Protein AF-A0A7C9U1B9-F1 (afdb_monomer_lite)

Foldseek 3Di:
DAEEEEDCELQFCLQWPVVVLLVCQLSYEYEHADLDDPDPLSVLSVVLRVVVCVVSNYHYDYNPFDPQQPVPALVVLVVSLCVLLVVVLVCCVVSVGLEYEAAPCQVVDSSSLSRNLSLLSNQVVCDPSHHFYKHWYGPPRCQLLVQLPQFLVNPDLVVFKDKDKDKDFQVVSLVSSQSPCVVCVQQHGPVVSLVPTDPVSCVRAHDDDDDTIGMIMMIGTDPPCSVVSNVSSSLSSNLPLPVVLVVLCPVLQPDDDPPDRRDDVSNSVSSVVSSVSSSVSCCVRVPD

Structure (mmCIF, N/CA/C/O backbone):
data_AF-A0A7C9U1B9-F1
#
_entry.id   AF-A0A7C9U1B9-F1
#
loop_
_atom_site.group_PDB
_atom_site.id
_atom_site.type_symbol
_atom_site.label_atom_id
_atom_site.label_alt_id
_atom_site.label_comp_id
_atom_site.label_asym_id
_atom_site.label_entity_id
_atom_site.label_seq_id
_atom_site.pdbx_PDB_ins_code
_atom_site.Cartn_x
_atom_site.Cartn_y
_atom_site.Cartn_z
_atom_site.occupancy
_atom_site.B_iso_or_equiv
_atom_site.auth_seq_id
_atom_site.auth_comp_id
_atom_site.auth_asym_id
_atom_site.auth_atom_id
_atom_site.pdbx_PDB_model_num
ATOM 1 N N . MET A 1 1 ? -9.150 13.947 11.255 1.00 89.81 1 MET A N 1
ATOM 2 C CA . MET A 1 1 ? -9.249 12.520 10.934 1.00 89.81 1 MET A CA 1
ATOM 3 C C . MET A 1 1 ? -7.837 11.990 10.975 1.00 89.81 1 MET A C 1
ATOM 5 O O . MET A 1 1 ? -6.996 12.592 10.325 1.00 89.81 1 MET A O 1
ATOM 9 N N . LYS A 1 2 ? -7.546 11.011 11.826 1.00 97.00 2 LYS A N 1
ATOM 10 C CA . LYS A 1 2 ? -6.233 10.367 11.879 1.00 97.00 2 LYS A CA 1
ATOM 11 C C . LYS A 1 2 ? -6.208 9.203 10.899 1.00 97.00 2 LYS A C 1
ATOM 13 O O . LYS A 1 2 ? -7.159 8.426 10.875 1.00 97.00 2 LYS A O 1
ATOM 18 N N . THR A 1 3 ? -5.112 9.047 10.172 1.00 98.06 3 THR A N 1
ATOM 19 C CA . THR A 1 3 ? -5.003 8.013 9.137 1.00 98.06 3 THR A CA 1
ATOM 20 C C . THR A 1 3 ? -3.748 7.185 9.360 1.00 98.06 3 THR A C 1
ATOM 22 O O . THR A 1 3 ? -2.659 7.737 9.527 1.00 98.06 3 THR A O 1
ATOM 25 N N . LEU A 1 4 ? -3.903 5.864 9.374 1.00 98.44 4 LEU A N 1
ATOM 26 C CA . LEU A 1 4 ? -2.797 4.913 9.329 1.00 98.44 4 LEU A CA 1
ATOM 27 C C . LEU A 1 4 ? -2.563 4.520 7.871 1.00 98.44 4 LEU A C 1
ATOM 29 O O . LEU A 1 4 ? -3.469 4.003 7.227 1.00 98.44 4 LEU A O 1
ATOM 33 N N . PHE A 1 5 ? -1.359 4.734 7.362 1.00 98.44 5 PHE A N 1
ATOM 34 C CA . PHE A 1 5 ? -0.954 4.306 6.029 1.00 98.44 5 PHE A CA 1
ATOM 35 C C . PHE A 1 5 ? -0.052 3.083 6.132 1.00 98.44 5 PHE A C 1
ATOM 37 O O . PHE A 1 5 ? 0.902 3.093 6.906 1.00 98.44 5 PHE A O 1
ATOM 44 N N . ILE A 1 6 ? -0.329 2.053 5.341 1.00 98.19 6 ILE A N 1
ATOM 45 C CA . ILE A 1 6 ? 0.502 0.857 5.213 1.00 98.19 6 ILE A CA 1
ATOM 46 C C . ILE A 1 6 ? 1.159 0.910 3.837 1.00 98.19 6 ILE A C 1
ATOM 48 O O . ILE A 1 6 ? 0.463 0.829 2.829 1.00 98.19 6 ILE A O 1
ATOM 52 N N . SER A 1 7 ? 2.482 1.053 3.811 1.00 97.44 7 SER A N 1
ATOM 53 C CA . SER A 1 7 ? 3.294 1.080 2.592 1.00 97.44 7 SER A CA 1
ATOM 54 C C . SER A 1 7 ? 4.182 -0.159 2.572 1.00 97.44 7 SER A C 1
ATOM 56 O O . SER A 1 7 ? 5.009 -0.280 3.475 1.00 97.44 7 SER A O 1
ATOM 58 N N . PRO A 1 8 ? 4.034 -1.097 1.621 1.00 94.88 8 PRO A N 1
ATOM 59 C CA . PRO A 1 8 ? 4.949 -2.235 1.506 1.00 94.88 8 PRO A CA 1
ATOM 60 C C . PRO A 1 8 ? 6.410 -1.772 1.435 1.00 94.88 8 PRO A C 1
ATOM 62 O O . PRO A 1 8 ? 7.218 -2.165 2.282 1.00 94.88 8 PRO A O 1
ATOM 65 N N . HIS A 1 9 ? 6.687 -0.840 0.519 1.00 93.12 9 HIS A N 1
ATOM 66 C CA . HIS A 1 9 ? 7.991 -0.225 0.284 1.00 93.12 9 HIS A CA 1
ATOM 67 C C . HIS A 1 9 ? 7.930 1.301 0.455 1.00 93.12 9 HIS A C 1
ATOM 69 O O . HIS A 1 9 ? 6.892 1.863 0.808 1.00 93.12 9 HIS A O 1
ATOM 75 N N . PHE A 1 10 ? 9.054 1.992 0.266 1.00 90.75 10 PHE A N 1
ATOM 76 C CA . PHE A 1 10 ? 9.162 3.434 0.523 1.00 90.75 10 PHE A CA 1
ATOM 77 C C . PHE A 1 10 ? 8.357 4.305 -0.452 1.00 90.75 10 PHE A C 1
ATOM 79 O O . PHE A 1 10 ? 7.726 5.279 -0.058 1.00 90.75 10 PHE A O 1
ATOM 86 N N . ASP A 1 11 ? 8.343 3.940 -1.722 1.00 89.38 11 ASP A N 1
ATOM 87 C CA . ASP A 1 11 ? 7.791 4.718 -2.826 1.00 89.38 11 ASP A CA 1
ATOM 88 C C . ASP A 1 11 ? 6.275 4.547 -3.013 1.00 89.38 11 ASP A C 1
ATOM 90 O O . ASP A 1 11 ? 5.593 5.488 -3.436 1.00 89.38 11 ASP A O 1
ATOM 94 N N . ASP A 1 12 ? 5.731 3.383 -2.649 1.00 93.75 12 ASP A N 1
ATOM 95 C CA . ASP A 1 12 ? 4.358 2.969 -2.961 1.00 93.75 12 ASP A CA 1
ATOM 96 C C . ASP A 1 12 ? 3.288 4.019 -2.635 1.00 93.75 12 ASP A C 1
ATOM 98 O O . ASP A 1 12 ? 2.418 4.301 -3.466 1.00 93.75 12 ASP A O 1
ATOM 102 N N . LEU A 1 13 ? 3.329 4.633 -1.447 1.00 94.69 13 LEU A N 1
ATOM 103 C CA . LEU A 1 13 ? 2.328 5.628 -1.051 1.00 94.69 13 LEU A CA 1
ATOM 104 C C . LEU A 1 13 ? 2.448 6.941 -1.824 1.00 94.69 13 LEU A C 1
ATOM 106 O O . LEU A 1 13 ? 1.431 7.566 -2.125 1.00 94.69 13 LEU A O 1
ATOM 110 N N . PHE A 1 14 ? 3.656 7.382 -2.161 1.00 91.44 14 PHE A N 1
ATOM 111 C CA . PHE A 1 14 ? 3.851 8.616 -2.927 1.00 91.44 14 PHE A CA 1
ATOM 112 C C . PHE A 1 14 ? 3.511 8.413 -4.406 1.00 91.44 14 PHE A C 1
ATOM 114 O O . PHE A 1 14 ? 3.024 9.337 -5.067 1.00 91.44 14 PHE A O 1
ATOM 121 N N . LEU A 1 15 ? 3.678 7.185 -4.898 1.00 88.25 15 LEU A N 1
ATOM 122 C CA . LEU A 1 15 ? 3.210 6.759 -6.210 1.00 88.25 15 LEU A CA 1
ATOM 123 C C . LEU A 1 15 ? 1.686 6.617 -6.266 1.00 88.25 15 LEU A C 1
ATOM 125 O O . LEU A 1 15 ? 1.067 7.052 -7.239 1.00 88.25 15 LEU A O 1
ATOM 129 N N . SER A 1 16 ? 1.066 6.056 -5.230 1.00 90.69 16 SER A N 1
ATOM 130 C CA . SER A 1 16 ? -0.309 5.539 -5.308 1.00 90.69 16 SER A CA 1
ATOM 131 C C . SER A 1 16 ? -1.345 6.334 -4.512 1.00 90.69 16 SER A C 1
ATOM 133 O O . SER A 1 16 ? -2.529 6.295 -4.841 1.00 90.69 16 SER A O 1
ATOM 135 N N . SER A 1 17 ? -0.919 7.059 -3.477 1.00 93.75 17 SER A N 1
ATOM 136 C CA . SER A 1 17 ? -1.795 7.626 -2.446 1.00 93.75 17 SER A CA 1
ATOM 137 C C . SER A 1 17 ? -1.384 9.040 -1.981 1.00 93.75 17 SER A C 1
ATOM 139 O O . SER A 1 17 ? -1.595 9.425 -0.822 1.00 93.75 17 SER A O 1
ATOM 141 N N . PHE A 1 18 ? -0.803 9.848 -2.872 1.00 93.06 18 PHE A N 1
ATOM 142 C CA . PHE A 1 18 ? -0.274 11.177 -2.560 1.00 93.06 18 PHE A CA 1
ATOM 143 C C . PHE A 1 18 ? -1.354 12.157 -2.076 1.00 93.06 18 PHE A C 1
ATOM 145 O O . PHE A 1 18 ? -1.097 12.980 -1.190 1.00 93.06 18 PHE A O 1
ATOM 152 N N . ALA A 1 19 ? -2.575 12.087 -2.616 1.00 91.44 19 ALA A N 1
ATOM 153 C CA . ALA A 1 19 ? -3.658 12.967 -2.179 1.00 91.44 19 ALA A CA 1
ATOM 154 C C . ALA A 1 19 ? -4.025 12.733 -0.712 1.00 91.44 19 ALA A C 1
ATOM 156 O O . ALA A 1 19 ? -4.137 13.692 0.049 1.00 91.44 19 ALA A O 1
ATOM 157 N N . GLN A 1 20 ? -4.152 11.471 -0.299 1.00 94.44 20 GLN A N 1
ATOM 158 C CA . GLN A 1 20 ? -4.490 11.147 1.087 1.00 94.44 20 GLN A CA 1
ATOM 159 C C . GLN A 1 20 ? -3.337 11.465 2.039 1.00 94.44 20 GLN A C 1
ATOM 161 O O . GLN A 1 20 ? -3.574 12.024 3.107 1.00 94.44 20 GLN A O 1
ATOM 166 N N . LEU A 1 21 ? -2.087 11.209 1.635 1.00 94.00 21 LEU A N 1
ATOM 167 C CA . LEU A 1 21 ? -0.905 11.592 2.416 1.00 94.00 21 LEU A CA 1
ATOM 168 C C . LEU A 1 21 ? -0.861 13.100 2.693 1.00 94.00 21 LEU A C 1
ATOM 170 O O . LEU A 1 21 ? -0.735 13.535 3.839 1.00 94.00 21 LEU A O 1
ATOM 174 N N . THR A 1 22 ? -1.001 13.911 1.642 1.00 92.88 22 THR A N 1
ATOM 175 C CA . THR A 1 22 ? -0.968 15.375 1.770 1.00 92.88 22 THR A CA 1
ATOM 176 C C . THR A 1 22 ? -2.163 15.924 2.546 1.00 92.88 22 THR A C 1
ATOM 178 O O . THR A 1 22 ? -2.012 16.899 3.282 1.00 92.88 22 THR A O 1
ATOM 181 N N . GLN A 1 23 ? -3.337 15.296 2.426 1.00 93.06 23 GLN A N 1
ATOM 182 C CA . GLN A 1 23 ? -4.522 15.658 3.200 1.00 93.06 23 GLN A CA 1
ATOM 183 C C . GLN A 1 23 ? -4.376 15.309 4.689 1.00 93.06 23 GLN A C 1
ATOM 185 O O . GLN A 1 23 ? -4.791 16.099 5.540 1.00 93.06 23 GLN A O 1
ATOM 190 N N . ALA A 1 24 ? -3.800 14.149 5.014 1.00 91.69 24 ALA A N 1
ATOM 191 C CA . ALA A 1 24 ? -3.611 13.709 6.392 1.00 91.69 24 ALA A CA 1
ATOM 192 C C . ALA A 1 24 ? -2.603 14.591 7.140 1.00 91.69 24 ALA A C 1
ATOM 194 O O . ALA A 1 24 ? -2.797 14.902 8.321 1.00 91.69 24 ALA A O 1
ATOM 195 N N . GLY A 1 25 ? -1.539 15.038 6.473 1.00 90.81 25 GLY A N 1
ATOM 196 C CA . GLY A 1 25 ? -0.574 15.944 7.081 1.00 90.81 25 GLY A CA 1
ATOM 197 C C . GLY A 1 25 ? 0.060 15.350 8.351 1.00 90.81 25 GLY A C 1
ATOM 198 O O . GLY A 1 25 ? 0.389 14.167 8.425 1.00 90.81 25 GLY A O 1
ATOM 199 N N . SER A 1 26 ? 0.107 16.143 9.425 1.00 87.00 26 SER A N 1
ATOM 200 C CA . SER A 1 26 ? 0.577 15.707 10.753 1.00 87.00 26 SER A CA 1
ATOM 201 C C . SER A 1 26 ? -0.351 14.750 11.507 1.00 87.00 26 SER A C 1
ATOM 203 O O . SER A 1 26 ? -0.001 14.279 12.593 1.00 87.00 26 SER A O 1
ATOM 205 N N . SER A 1 27 ? -1.530 14.453 10.956 1.00 93.56 27 SER A N 1
ATOM 206 C CA . SER A 1 27 ? -2.441 13.435 11.489 1.00 93.56 27 SER A CA 1
ATOM 207 C C . SER A 1 27 ? -2.278 12.061 10.832 1.00 93.56 27 SER A C 1
ATOM 209 O O . SER A 1 27 ? -2.962 11.118 11.231 1.00 93.56 27 SER A O 1
ATOM 211 N N . GLY A 1 28 ? -1.354 11.939 9.872 1.00 95.75 28 GLY A N 1
ATOM 212 C CA . GLY A 1 28 ? -0.968 10.674 9.260 1.00 95.75 28 GLY A CA 1
ATOM 213 C C . GLY A 1 28 ? 0.128 9.937 10.033 1.00 95.75 28 GLY A C 1
ATOM 214 O O . GLY A 1 28 ? 1.042 10.547 10.602 1.00 95.75 28 GLY A O 1
ATOM 215 N N . PHE A 1 29 ? 0.039 8.611 10.030 1.00 97.88 29 PHE A N 1
ATOM 216 C CA . PHE A 1 29 ? 1.048 7.704 10.563 1.00 97.88 29 PHE A CA 1
ATOM 217 C C . PHE A 1 29 ? 1.348 6.621 9.526 1.00 97.88 29 PHE A C 1
ATOM 219 O O . PHE A 1 29 ? 0.455 5.856 9.180 1.00 97.88 29 PHE A O 1
ATOM 226 N N . ILE A 1 30 ? 2.574 6.566 9.015 1.00 97.88 30 ILE A N 1
ATOM 227 C CA . ILE A 1 30 ? 2.990 5.616 7.980 1.00 97.88 30 ILE A CA 1
ATOM 228 C C . ILE A 1 30 ? 3.706 4.429 8.622 1.00 97.88 30 ILE A C 1
ATOM 230 O O . ILE A 1 30 ? 4.545 4.593 9.509 1.00 97.88 30 ILE A O 1
ATOM 234 N N . VAL A 1 31 ? 3.402 3.222 8.169 1.00 97.62 31 VAL A N 1
ATOM 235 C CA . VAL A 1 31 ? 4.147 2.023 8.539 1.00 97.62 31 VAL A CA 1
ATOM 236 C C . VAL A 1 31 ? 4.733 1.384 7.300 1.00 97.62 31 VAL A C 1
ATOM 238 O O . VAL A 1 31 ? 4.036 1.237 6.298 1.00 97.62 31 VAL A O 1
ATOM 241 N N . TYR A 1 32 ? 5.996 0.981 7.408 1.00 96.62 32 TYR A N 1
ATOM 242 C CA . TYR A 1 32 ? 6.687 0.213 6.381 1.00 96.62 32 TYR A CA 1
ATOM 243 C C . TYR A 1 32 ? 6.966 -1.193 6.916 1.00 96.62 32 TYR A C 1
ATOM 245 O O . TYR A 1 32 ? 7.882 -1.362 7.735 1.00 96.62 32 TYR A O 1
ATOM 253 N N . PRO A 1 33 ? 6.167 -2.206 6.532 1.00 95.44 33 PRO A N 1
ATOM 254 C CA . PRO A 1 33 ? 6.354 -3.560 7.030 1.00 95.44 33 PRO A CA 1
ATOM 255 C C . PRO A 1 33 ? 7.666 -4.189 6.565 1.00 95.44 33 PRO A C 1
ATOM 257 O O . PRO A 1 33 ? 8.355 -4.794 7.384 1.00 95.44 33 PRO A O 1
ATOM 260 N N . PHE A 1 34 ? 8.044 -3.977 5.300 1.00 92.19 34 PHE A N 1
ATOM 261 C CA . PHE A 1 34 ? 9.161 -4.682 4.659 1.00 92.19 34 PHE A CA 1
ATOM 262 C C . PHE A 1 34 ? 10.358 -3.781 4.321 1.00 92.19 34 PHE A C 1
ATOM 264 O O . PHE A 1 34 ? 11.454 -4.269 4.065 1.00 92.19 34 PHE A O 1
ATOM 271 N N . ALA A 1 35 ? 10.214 -2.458 4.431 1.00 85.25 35 ALA A N 1
ATOM 272 C CA . ALA A 1 35 ? 11.255 -1.496 4.053 1.00 85.25 35 ALA A CA 1
ATOM 273 C C . ALA A 1 35 ? 12.323 -1.253 5.146 1.00 85.25 35 ALA A C 1
ATOM 275 O O . ALA A 1 35 ? 12.747 -0.125 5.386 1.00 85.25 35 ALA A O 1
ATOM 276 N N . THR A 1 36 ? 12.751 -2.287 5.871 1.00 82.38 36 THR A N 1
ATOM 277 C CA . THR A 1 36 ? 13.741 -2.096 6.948 1.00 82.38 36 THR A CA 1
ATOM 278 C C . THR A 1 36 ? 15.136 -1.893 6.367 1.00 82.38 36 THR A C 1
ATOM 280 O O . THR A 1 36 ? 15.583 -2.753 5.610 1.00 82.38 36 THR A O 1
ATOM 283 N N . PRO A 1 37 ? 15.875 -0.836 6.748 1.00 82.44 37 PRO A N 1
ATOM 284 C CA . PRO A 1 37 ? 17.256 -0.686 6.318 1.00 82.44 37 PRO A CA 1
ATOM 285 C C . PRO A 1 37 ? 18.144 -1.784 6.919 1.00 82.44 37 PRO A C 1
ATOM 287 O O . PRO A 1 37 ? 18.342 -1.844 8.134 1.00 82.44 37 PRO A O 1
ATOM 290 N N . GLN A 1 38 ? 18.670 -2.654 6.058 1.00 82.69 38 GLN A N 1
ATOM 291 C CA . GLN A 1 38 ? 19.560 -3.770 6.405 1.00 82.69 38 GLN A CA 1
ATOM 292 C C . GLN A 1 38 ? 20.964 -3.616 5.798 1.00 82.69 38 GLN A C 1
ATOM 294 O O . GLN A 1 38 ? 21.907 -4.260 6.258 1.00 82.69 38 GLN A O 1
ATOM 299 N N . ASP A 1 39 ? 21.117 -2.748 4.798 1.00 81.38 39 ASP A N 1
ATOM 300 C CA . ASP A 1 39 ? 22.337 -2.544 4.017 1.00 81.38 39 ASP A CA 1
ATOM 301 C C . ASP A 1 39 ? 22.449 -1.101 3.477 1.00 81.38 39 ASP A C 1
ATOM 303 O O . ASP A 1 39 ? 21.615 -0.236 3.754 1.00 81.38 39 ASP A O 1
ATOM 307 N N . GLU A 1 40 ? 23.516 -0.810 2.725 1.00 81.88 40 GLU A N 1
ATOM 308 C CA . GLU A 1 40 ? 23.761 0.527 2.164 1.00 81.88 40 GLU A CA 1
ATOM 309 C C . GLU A 1 40 ? 22.677 0.967 1.164 1.00 81.88 40 GLU A C 1
ATOM 311 O O . GLU A 1 40 ? 22.322 2.147 1.130 1.00 81.88 40 GLU A O 1
ATOM 316 N N . ASN A 1 41 ? 22.109 0.032 0.398 1.00 78.50 41 ASN A N 1
ATOM 317 C CA . ASN A 1 41 ? 21.065 0.325 -0.588 1.00 78.50 41 ASN A CA 1
ATOM 318 C C . ASN A 1 41 ? 19.756 0.722 0.097 1.00 78.50 41 ASN A C 1
ATOM 320 O O . ASN A 1 41 ? 19.156 1.745 -0.219 1.00 78.50 41 ASN A O 1
ATOM 324 N N . SER A 1 42 ? 19.350 -0.030 1.109 1.00 81.00 42 SER A N 1
ATOM 325 C CA . SER A 1 42 ? 18.149 0.267 1.882 1.00 81.00 42 SER A CA 1
ATOM 326 C C . SER A 1 42 ? 18.294 1.528 2.745 1.00 81.00 42 SER A C 1
ATOM 328 O O . SER A 1 42 ? 17.323 2.264 2.926 1.00 81.00 42 SER A O 1
ATOM 330 N N . LEU A 1 43 ? 19.507 1.877 3.194 1.00 84.88 43 LEU A N 1
ATOM 331 C CA . LEU A 1 43 ? 19.787 3.194 3.786 1.00 84.88 43 LEU A CA 1
ATOM 332 C C . LEU A 1 43 ? 19.631 4.340 2.781 1.00 84.88 43 LEU A C 1
ATOM 334 O O . LEU A 1 43 ? 19.118 5.401 3.147 1.00 84.88 43 LEU A O 1
ATOM 338 N N . ARG A 1 44 ? 20.056 4.143 1.529 1.00 86.44 44 ARG A N 1
ATOM 339 C CA . ARG A 1 44 ? 19.832 5.113 0.451 1.00 86.44 44 ARG A CA 1
ATOM 340 C C . ARG A 1 44 ? 18.334 5.337 0.231 1.00 86.44 44 ARG A C 1
ATOM 342 O O . ARG A 1 44 ? 17.914 6.486 0.145 1.00 86.44 44 ARG A O 1
ATOM 349 N N . TRP A 1 45 ? 17.520 4.284 0.244 1.00 86.69 45 TRP A N 1
ATOM 350 C CA . TRP A 1 45 ? 16.064 4.417 0.108 1.00 86.69 45 TRP A CA 1
ATOM 351 C C . TRP A 1 45 ? 15.431 5.224 1.243 1.00 86.69 45 TRP A C 1
ATOM 353 O O . TRP A 1 45 ? 14.615 6.107 0.989 1.00 86.69 45 TRP A O 1
ATOM 363 N N . VAL A 1 46 ? 15.877 5.028 2.489 1.00 87.75 46 VAL A N 1
ATOM 364 C CA . VAL A 1 46 ? 15.444 5.875 3.616 1.00 87.75 46 VAL A CA 1
ATOM 365 C C . VAL A 1 46 ? 15.797 7.345 3.380 1.00 87.75 46 VAL A C 1
ATOM 367 O O . VAL A 1 46 ? 15.002 8.233 3.685 1.00 87.75 46 VAL A O 1
ATOM 370 N N . GLN A 1 47 ? 16.984 7.633 2.844 1.00 88.38 47 GLN A N 1
ATOM 371 C CA . GLN A 1 47 ? 17.398 9.009 2.549 1.00 88.38 47 GLN A CA 1
ATOM 372 C C . GLN A 1 47 ? 16.549 9.655 1.448 1.00 88.38 47 GLN A C 1
ATOM 374 O O . GLN A 1 47 ? 16.320 10.864 1.501 1.00 88.38 47 GLN A O 1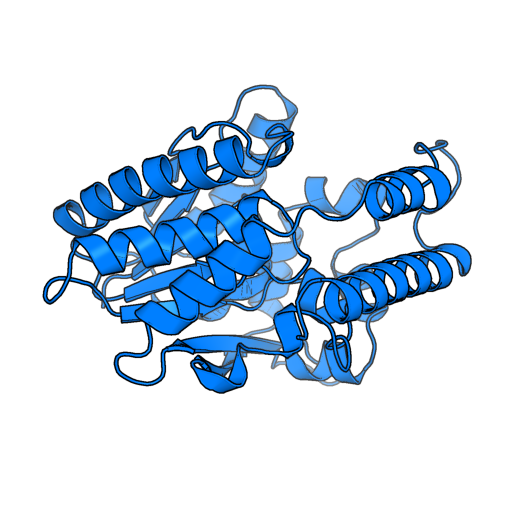
ATOM 379 N N . GLU A 1 48 ? 16.072 8.866 0.487 1.00 88.19 48 GLU A N 1
ATOM 380 C CA . GLU A 1 48 ? 15.142 9.306 -0.559 1.00 88.19 48 GLU A CA 1
ATOM 381 C C . GLU A 1 48 ? 13.722 9.539 0.002 1.00 88.19 48 GLU A C 1
ATOM 383 O O . GLU A 1 48 ? 13.060 10.507 -0.382 1.00 88.19 48 GLU A O 1
ATOM 388 N N . GLU A 1 49 ? 13.298 8.734 0.983 1.00 90.06 49 GLU A N 1
ATOM 389 C CA . GLU A 1 49 ? 11.987 8.821 1.640 1.00 90.06 49 GLU A CA 1
ATOM 390 C C . GLU A 1 49 ? 11.850 10.004 2.609 1.00 90.06 49 GLU A C 1
ATOM 392 O O . GLU A 1 49 ? 10.826 10.692 2.654 1.00 90.06 49 GLU A O 1
ATOM 397 N N . LEU A 1 50 ? 12.879 10.265 3.418 1.00 88.81 50 LEU A N 1
ATOM 398 C CA . LEU A 1 50 ? 12.818 11.238 4.515 1.00 88.81 50 LEU A CA 1
ATOM 399 C C . LEU A 1 50 ? 12.337 12.644 4.098 1.00 88.81 50 LEU A C 1
ATOM 401 O O . LEU A 1 50 ? 11.509 13.216 4.816 1.00 88.81 50 LEU A O 1
ATOM 405 N N . PRO A 1 51 ? 12.796 13.233 2.973 1.00 90.38 51 PRO A N 1
ATOM 406 C CA . PRO A 1 51 ? 12.292 14.523 2.512 1.00 90.38 51 PRO A CA 1
ATOM 407 C C . PRO A 1 51 ? 10.800 14.492 2.164 1.00 90.38 51 PRO A C 1
ATOM 409 O O . PRO A 1 51 ? 10.096 15.461 2.439 1.00 90.38 51 PRO A O 1
ATOM 412 N N . ASN A 1 52 ? 10.320 13.387 1.584 1.00 89.81 52 ASN A N 1
ATOM 413 C CA . ASN A 1 52 ? 8.921 13.192 1.210 1.00 89.81 52 ASN A CA 1
ATOM 414 C C . ASN A 1 52 ? 8.027 13.135 2.453 1.00 89.81 52 ASN A C 1
ATOM 416 O O . ASN A 1 52 ? 7.075 13.913 2.565 1.00 89.81 52 ASN A O 1
ATOM 420 N N . VAL A 1 53 ? 8.386 12.301 3.431 1.00 89.12 53 VAL A N 1
ATOM 421 C CA . VAL A 1 53 ? 7.646 12.190 4.697 1.00 89.12 53 VAL A CA 1
ATOM 422 C C . VAL A 1 53 ? 7.692 13.497 5.491 1.00 89.12 53 VAL A C 1
ATOM 424 O O . VAL A 1 53 ? 6.680 13.926 6.045 1.00 89.12 53 VAL A O 1
ATOM 427 N N . GLY A 1 54 ? 8.843 14.178 5.501 1.00 87.88 54 GLY A N 1
ATOM 428 C CA . GLY A 1 54 ? 8.999 15.486 6.137 1.00 87.88 54 GLY A CA 1
ATOM 429 C C . GLY A 1 54 ? 8.134 16.580 5.503 1.00 87.88 54 GLY A C 1
ATOM 430 O O . GLY A 1 54 ? 7.598 17.420 6.224 1.00 87.88 54 GLY A O 1
ATOM 431 N N . GLU A 1 55 ? 7.960 16.559 4.179 1.00 90.88 55 GLU A N 1
ATOM 432 C CA . GLU A 1 55 ? 7.117 17.518 3.456 1.00 90.88 55 GLU A CA 1
ATOM 433 C C . GLU A 1 55 ? 5.625 17.306 3.735 1.00 90.88 55 GLU A C 1
ATOM 435 O O . GLU A 1 55 ? 4.903 18.280 3.957 1.00 90.88 55 GLU A O 1
ATOM 440 N N . VAL A 1 56 ? 5.159 16.051 3.773 1.00 91.25 56 VAL A N 1
ATOM 441 C CA . VAL A 1 56 ? 3.762 15.751 4.139 1.00 91.25 56 VAL A CA 1
ATOM 442 C C . VAL A 1 56 ? 3.526 15.855 5.647 1.00 91.25 56 VAL A C 1
ATOM 444 O O . VAL A 1 56 ? 2.400 16.054 6.082 1.00 91.25 56 VAL A O 1
ATOM 447 N N . GLY A 1 57 ? 4.573 15.779 6.470 1.00 92.56 57 GLY A N 1
ATOM 448 C CA . GLY A 1 57 ? 4.499 15.952 7.921 1.00 92.56 57 GLY A CA 1
ATOM 449 C C . GLY A 1 57 ? 3.949 14.745 8.686 1.00 92.56 57 GLY A C 1
ATOM 450 O O . GLY A 1 57 ? 3.646 14.879 9.872 1.00 92.56 57 GLY A O 1
ATOM 451 N N . CYS A 1 58 ? 3.819 13.584 8.040 1.00 94.25 58 CYS A N 1
ATOM 452 C CA . CYS A 1 58 ? 3.372 12.347 8.678 1.00 94.25 58 CYS A CA 1
ATOM 453 C C . CYS A 1 58 ? 4.421 11.817 9.667 1.00 94.25 58 CYS A C 1
ATOM 455 O O . CYS A 1 58 ? 5.631 11.947 9.468 1.00 94.25 58 CYS A O 1
ATOM 457 N N . LYS A 1 59 ? 3.954 11.162 10.732 1.00 95.25 59 LYS A N 1
ATOM 458 C CA . LYS A 1 59 ? 4.814 10.276 11.528 1.00 95.25 59 LYS A CA 1
ATOM 459 C C . LYS A 1 59 ? 5.046 8.985 10.754 1.00 95.25 59 LYS A C 1
ATOM 461 O O . LYS A 1 59 ? 4.227 8.635 9.908 1.00 95.25 59 LYS A O 1
ATOM 466 N N . TRP A 1 60 ? 6.102 8.249 11.081 1.00 95.62 60 TRP A N 1
ATOM 467 C CA . TRP A 1 60 ? 6.363 6.976 10.424 1.00 95.62 60 TRP A CA 1
ATOM 468 C C . TRP A 1 60 ? 7.163 5.997 11.293 1.00 95.62 60 TRP A C 1
ATOM 470 O O . TRP A 1 60 ? 7.839 6.418 12.236 1.00 95.62 60 TRP A O 1
ATOM 480 N N . GLN A 1 61 ? 7.075 4.699 10.987 1.00 94.94 61 GLN A N 1
ATOM 481 C CA . GLN A 1 61 ? 7.867 3.641 11.626 1.00 94.94 61 GLN A CA 1
ATOM 482 C C . GLN A 1 61 ? 8.098 2.427 10.712 1.00 94.94 61 GLN A C 1
ATOM 484 O O . GLN A 1 61 ? 7.283 2.122 9.841 1.00 94.94 61 GLN A O 1
ATOM 489 N N . PHE A 1 62 ? 9.172 1.684 10.980 1.00 94.94 62 PHE A N 1
ATOM 490 C CA . PHE A 1 62 ? 9.395 0.344 10.431 1.00 94.94 62 PHE A CA 1
ATOM 491 C C . PHE A 1 62 ? 8.755 -0.721 11.320 1.00 94.94 62 PHE A C 1
ATOM 493 O O . PHE A 1 62 ? 8.783 -0.585 12.547 1.00 94.94 62 PHE A O 1
ATOM 500 N N . LEU A 1 63 ? 8.207 -1.785 10.724 1.00 92.31 63 LEU A N 1
ATOM 501 C CA . LEU A 1 63 ? 7.736 -2.949 11.492 1.00 92.31 63 LEU A CA 1
ATOM 502 C C . LEU A 1 63 ? 8.724 -4.121 11.481 1.00 92.31 63 LEU A C 1
ATOM 504 O O . LEU A 1 63 ? 8.671 -4.941 12.394 1.00 92.31 63 LEU A O 1
ATOM 508 N N . ASN A 1 64 ? 9.653 -4.151 10.520 1.00 88.00 64 ASN A N 1
ATOM 509 C CA . ASN A 1 64 ? 10.662 -5.200 10.363 1.00 88.00 64 ASN A CA 1
ATOM 510 C C . ASN A 1 64 ? 10.048 -6.598 10.250 1.00 88.00 64 ASN A C 1
ATOM 512 O O . ASN A 1 64 ? 10.453 -7.527 10.956 1.00 88.00 64 ASN A O 1
ATOM 516 N N . GLU A 1 65 ? 9.050 -6.737 9.380 1.00 88.62 65 GLU A N 1
ATOM 517 C CA . GLU A 1 65 ? 8.474 -8.040 9.084 1.00 88.62 65 GLU A CA 1
ATOM 518 C C . GLU A 1 65 ? 9.393 -8.886 8.206 1.00 88.62 65 GLU A C 1
ATOM 520 O O . GLU A 1 65 ? 10.273 -8.382 7.504 1.00 88.62 65 GLU A O 1
ATOM 525 N N . ASP A 1 66 ? 9.196 -10.201 8.287 1.00 83.00 66 ASP A N 1
ATOM 526 C CA . ASP A 1 66 ? 9.928 -11.152 7.460 1.00 83.00 66 ASP A CA 1
ATOM 527 C C . ASP A 1 66 ? 9.603 -10.872 5.986 1.00 83.00 66 ASP A C 1
ATOM 529 O O . ASP A 1 66 ? 8.435 -10.702 5.635 1.00 83.00 66 ASP A O 1
ATOM 533 N N . ASN A 1 67 ? 10.630 -10.817 5.135 1.00 79.94 67 ASN A N 1
ATOM 534 C CA . ASN A 1 67 ? 10.466 -10.525 3.713 1.00 79.94 67 ASN A CA 1
ATOM 535 C C . ASN A 1 67 ? 9.534 -11.581 3.078 1.00 79.94 67 ASN A C 1
ATOM 537 O O . ASN A 1 67 ? 9.832 -12.782 3.078 1.00 79.94 67 ASN A O 1
ATOM 541 N N . ALA A 1 68 ? 8.387 -11.132 2.560 1.00 76.00 68 ALA A N 1
ATOM 542 C CA . ALA A 1 68 ? 7.374 -12.034 2.017 1.00 76.00 68 ALA A CA 1
ATOM 543 C C . ALA A 1 68 ? 7.703 -12.509 0.595 1.00 76.00 68 ALA A C 1
ATOM 545 O O . ALA A 1 68 ? 7.159 -13.521 0.149 1.00 76.00 68 ALA A O 1
ATOM 546 N N . GLU A 1 69 ? 8.608 -11.829 -0.106 1.00 71.88 69 GLU A N 1
ATOM 547 C CA . GLU A 1 69 ? 9.188 -12.285 -1.372 1.00 71.88 69 GLU A CA 1
ATOM 548 C C . GLU A 1 69 ? 9.959 -13.602 -1.176 1.00 71.88 69 GLU A C 1
ATOM 550 O O . GLU A 1 69 ? 9.832 -14.536 -1.964 1.00 71.88 69 GLU A O 1
ATOM 555 N N . GLN A 1 70 ? 10.673 -13.733 -0.052 1.00 76.44 70 GLN A N 1
ATOM 556 C CA . GLN A 1 70 ? 11.411 -14.949 0.317 1.00 76.44 70 GLN A CA 1
ATOM 557 C C . GLN A 1 70 ? 10.505 -16.082 0.831 1.00 76.44 70 GLN A C 1
ATOM 559 O O . GLN A 1 70 ? 10.966 -17.208 1.061 1.00 76.44 70 GLN A O 1
ATOM 564 N N . ALA A 1 71 ? 9.211 -15.818 1.025 1.00 78.06 71 ALA A N 1
ATOM 565 C CA . ALA A 1 71 ? 8.248 -16.836 1.405 1.00 78.06 71 ALA A CA 1
ATOM 566 C C . ALA A 1 71 ? 7.866 -17.689 0.182 1.00 78.06 71 ALA A C 1
ATOM 568 O O . ALA A 1 71 ? 6.948 -17.374 -0.578 1.00 78.06 71 ALA A O 1
ATOM 569 N N . ASP A 1 72 ? 8.563 -18.816 0.051 1.00 72.38 72 ASP A N 1
ATOM 570 C CA . ASP A 1 72 ? 8.388 -19.863 -0.972 1.00 72.38 72 ASP A CA 1
ATOM 571 C C . ASP A 1 72 ? 7.045 -20.619 -0.916 1.00 72.38 72 ASP A C 1
ATOM 573 O O . ASP A 1 72 ? 6.760 -21.460 -1.767 1.00 72.38 72 ASP A O 1
ATOM 577 N N . THR A 1 73 ? 6.226 -20.374 0.107 1.00 73.50 73 THR A N 1
ATOM 578 C CA . THR A 1 73 ? 4.988 -21.114 0.349 1.00 73.50 73 THR A CA 1
ATOM 579 C C . THR A 1 73 ? 3.873 -20.196 0.814 1.00 73.50 73 THR A C 1
ATOM 581 O O . THR A 1 73 ? 4.073 -19.256 1.584 1.00 73.50 73 THR A O 1
ATOM 584 N N . VAL A 1 74 ? 2.660 -20.554 0.405 1.00 72.69 74 VAL A N 1
ATOM 585 C CA . VAL A 1 74 ? 1.397 -19.954 0.848 1.00 72.69 74 VAL A CA 1
ATOM 586 C C . VAL A 1 74 ? 1.311 -19.865 2.368 1.00 72.69 74 VAL A C 1
ATOM 588 O O . VAL A 1 74 ? 1.061 -18.800 2.919 1.00 72.69 74 VAL A O 1
ATOM 591 N N . ALA A 1 75 ? 1.587 -20.975 3.060 1.00 74.75 75 ALA A N 1
ATOM 592 C CA . ALA A 1 75 ? 1.498 -21.039 4.514 1.00 74.75 75 ALA A CA 1
ATOM 593 C C . ALA A 1 75 ? 2.442 -20.038 5.200 1.00 74.75 75 ALA A C 1
ATOM 595 O O . ALA A 1 75 ? 2.067 -19.436 6.203 1.00 74.75 75 ALA A O 1
ATOM 596 N N . LYS A 1 76 ? 3.644 -19.818 4.645 1.00 81.38 76 LYS A N 1
ATOM 597 C CA . LYS A 1 76 ? 4.561 -18.789 5.152 1.00 81.38 76 LYS A CA 1
ATOM 598 C C . LYS A 1 76 ? 4.011 -17.383 4.907 1.00 81.38 76 LYS A C 1
ATOM 600 O O . LYS A 1 76 ? 4.046 -16.574 5.824 1.00 81.38 76 LYS A O 1
ATOM 605 N N . ARG A 1 77 ? 3.457 -17.093 3.725 1.00 82.94 77 ARG A N 1
ATOM 606 C CA . ARG A 1 77 ? 2.857 -15.776 3.424 1.00 82.94 77 ARG A CA 1
ATOM 607 C C . ARG A 1 77 ? 1.651 -15.473 4.312 1.00 82.94 77 ARG A C 1
ATOM 609 O O . ARG A 1 77 ? 1.568 -14.381 4.863 1.00 82.94 77 ARG A O 1
ATOM 616 N N . ALA A 1 78 ? 0.763 -16.446 4.509 1.00 81.31 78 ALA A N 1
ATOM 617 C CA . ALA A 1 78 ? -0.370 -16.328 5.424 1.00 81.31 78 ALA A CA 1
ATOM 618 C C . ALA A 1 78 ? 0.093 -16.086 6.870 1.00 81.31 78 ALA A C 1
ATOM 620 O O . ALA A 1 78 ? -0.424 -15.197 7.540 1.00 81.31 78 ALA A O 1
ATOM 621 N N . PHE A 1 79 ? 1.125 -16.805 7.323 1.00 86.50 79 PHE A N 1
ATOM 622 C CA . PHE A 1 79 ? 1.727 -16.584 8.638 1.00 86.50 79 PHE A CA 1
ATOM 623 C C . PHE A 1 79 ? 2.299 -15.163 8.794 1.00 86.50 79 PHE A C 1
ATOM 625 O O . PHE A 1 79 ? 2.065 -14.517 9.815 1.00 86.50 79 PHE A O 1
ATOM 632 N N . ILE A 1 80 ? 3.005 -14.646 7.780 1.00 90.50 80 ILE A N 1
ATOM 633 C CA . ILE A 1 80 ? 3.508 -13.262 7.786 1.00 90.50 80 ILE A CA 1
ATOM 634 C C . ILE A 1 80 ? 2.334 -12.272 7.825 1.00 90.50 80 ILE A C 1
ATOM 636 O O . ILE A 1 80 ? 2.377 -11.315 8.594 1.00 90.50 80 ILE A O 1
ATOM 640 N N . ALA A 1 81 ? 1.259 -12.516 7.069 1.00 89.00 81 ALA A N 1
ATOM 641 C CA . ALA A 1 81 ? 0.067 -11.668 7.083 1.00 89.00 81 ALA A CA 1
ATOM 642 C C . ALA A 1 81 ? -0.630 -11.646 8.454 1.00 89.00 81 ALA A C 1
ATOM 644 O O . ALA A 1 81 ? -1.023 -10.578 8.915 1.00 89.00 81 ALA A O 1
ATOM 645 N N . GLU A 1 82 ? -0.747 -12.787 9.138 1.00 89.12 82 GLU A N 1
ATOM 646 C CA . GLU A 1 82 ? -1.294 -12.864 10.502 1.00 89.12 82 GLU A CA 1
ATOM 647 C C . GLU A 1 82 ? -0.411 -12.131 11.522 1.00 89.12 82 GLU A C 1
ATOM 649 O O . GLU A 1 82 ? -0.910 -11.397 12.380 1.00 89.12 82 GLU A O 1
ATOM 654 N N . LYS A 1 83 ? 0.915 -12.274 11.412 1.00 94.50 83 LYS A N 1
ATOM 655 C CA . LYS A 1 83 ? 1.872 -11.542 12.250 1.00 94.50 83 LYS A CA 1
ATOM 656 C C . LYS A 1 83 ? 1.746 -10.032 12.032 1.00 94.50 83 LYS A C 1
ATOM 658 O O . LYS A 1 83 ? 1.587 -9.285 13.000 1.00 94.50 83 LYS A O 1
ATOM 663 N N . LEU A 1 84 ? 1.717 -9.598 10.772 1.00 95.81 84 LEU A N 1
ATOM 664 C CA . LEU A 1 84 ? 1.501 -8.204 10.392 1.00 95.81 84 LEU A CA 1
ATOM 665 C C . LEU A 1 84 ? 0.146 -7.686 10.904 1.00 95.81 84 LEU A C 1
ATOM 667 O O . LEU A 1 84 ? 0.080 -6.581 11.442 1.00 95.81 84 LEU A O 1
ATOM 671 N N . ALA A 1 85 ? -0.918 -8.490 10.829 1.00 95.25 85 ALA A N 1
ATOM 672 C CA . ALA A 1 85 ? -2.240 -8.142 11.349 1.00 95.25 85 ALA A CA 1
ATOM 673 C C . ALA A 1 85 ? -2.224 -7.851 12.858 1.00 95.25 85 ALA A C 1
ATOM 675 O O . ALA A 1 85 ? -2.814 -6.865 13.311 1.00 95.25 85 ALA A O 1
ATOM 676 N N . SER A 1 86 ? -1.499 -8.657 13.640 1.00 96.31 86 SER A N 1
ATOM 677 C CA . SER A 1 86 ? -1.308 -8.404 15.073 1.00 96.31 86 SER A CA 1
ATOM 678 C C . SER A 1 86 ? -0.625 -7.055 15.314 1.00 96.31 86 SER A C 1
ATOM 680 O O . SER A 1 86 ? -1.080 -6.269 16.146 1.00 96.31 86 SER A O 1
ATOM 682 N N . ARG A 1 87 ? 0.434 -6.737 14.556 1.00 97.56 87 ARG A N 1
ATOM 683 C CA . ARG A 1 87 ? 1.156 -5.458 14.683 1.00 97.56 87 ARG A CA 1
ATOM 684 C C . ARG A 1 87 ? 0.291 -4.267 14.284 1.00 97.56 87 ARG A C 1
ATOM 686 O O . ARG A 1 87 ? 0.256 -3.273 15.007 1.00 97.56 87 ARG A O 1
ATOM 693 N N . ILE A 1 88 ? -0.442 -4.372 13.176 1.00 97.19 88 ILE A N 1
ATOM 694 C CA . ILE A 1 88 ? -1.402 -3.351 12.739 1.00 97.19 88 ILE A CA 1
ATOM 695 C C . ILE A 1 88 ? -2.459 -3.125 13.824 1.00 97.19 88 ILE A C 1
ATOM 697 O O . ILE A 1 88 ? -2.747 -1.977 14.156 1.00 97.19 88 ILE A O 1
ATOM 701 N N . SER A 1 89 ? -2.986 -4.189 14.435 1.00 96.94 89 SER A N 1
ATOM 702 C CA . SER A 1 89 ? -3.984 -4.078 15.507 1.00 96.94 89 SER A CA 1
ATOM 703 C C . SER A 1 89 ? -3.445 -3.315 16.720 1.00 96.94 89 SER A C 1
ATOM 705 O O . SER A 1 89 ? -4.132 -2.436 17.246 1.00 96.94 89 SER A O 1
ATOM 707 N N . GLU A 1 90 ? -2.203 -3.583 17.139 1.00 97.06 90 GLU A N 1
ATOM 708 C CA . GLU A 1 90 ? -1.544 -2.840 18.223 1.00 97.06 90 GLU A CA 1
ATOM 709 C C . GLU A 1 90 ? -1.430 -1.343 17.901 1.00 97.06 90 GLU A C 1
ATOM 711 O O . GLU A 1 90 ? -1.730 -0.493 18.745 1.00 97.06 90 GLU A O 1
ATOM 716 N N . ILE A 1 91 ? -1.043 -1.015 16.667 1.00 97.56 91 ILE A N 1
ATOM 717 C CA . ILE A 1 91 ? -0.897 0.368 16.198 1.00 97.56 91 ILE A CA 1
ATOM 718 C C . ILE A 1 91 ? -2.255 1.061 16.147 1.00 97.56 91 ILE A C 1
ATOM 720 O O . ILE A 1 91 ? -2.372 2.192 16.615 1.00 97.56 91 ILE A O 1
ATOM 724 N N . ILE A 1 92 ? -3.297 0.385 15.657 1.00 97.19 92 ILE A N 1
ATOM 725 C CA . ILE A 1 92 ? -4.663 0.915 15.665 1.00 97.19 92 ILE A CA 1
ATOM 726 C C . ILE A 1 92 ? -5.114 1.201 17.102 1.00 97.19 92 ILE A C 1
ATOM 728 O O . ILE A 1 92 ? -5.626 2.284 17.382 1.00 97.19 92 ILE A O 1
ATOM 732 N N . CYS A 1 93 ? -4.873 0.283 18.039 1.00 96.69 93 CYS A N 1
ATOM 733 C CA . CYS A 1 93 ? -5.230 0.483 19.445 1.00 96.69 93 CYS A CA 1
ATOM 734 C C . CYS A 1 93 ? -4.507 1.687 20.071 1.00 96.69 93 CYS A C 1
ATOM 736 O O . CYS A 1 93 ? -5.098 2.417 20.877 1.00 96.69 93 CYS A O 1
ATOM 738 N N . PHE A 1 94 ? -3.236 1.888 19.712 1.00 96.81 94 PHE A N 1
ATOM 739 C CA . PHE A 1 94 ? -2.387 2.939 20.265 1.00 96.81 94 PHE A CA 1
ATOM 740 C C . PHE A 1 94 ? -2.627 4.310 19.615 1.00 96.81 94 PHE A C 1
ATOM 742 O O . PHE A 1 94 ? -2.971 5.271 20.306 1.00 96.81 94 PHE A O 1
ATOM 749 N N . GLU A 1 95 ? -2.481 4.413 18.293 1.00 96.81 95 GLU A N 1
ATOM 750 C CA . GLU A 1 95 ? -2.609 5.677 17.554 1.00 96.81 95 GLU A CA 1
ATOM 751 C C . GLU A 1 95 ? -4.073 6.112 17.390 1.00 96.81 95 GLU A C 1
ATOM 753 O O . GLU A 1 95 ? -4.350 7.317 17.279 1.00 96.81 95 GLU A O 1
ATOM 758 N N . ARG A 1 96 ? -5.008 5.150 17.447 1.00 96.69 96 ARG A N 1
ATOM 759 C CA . ARG A 1 96 ? -6.451 5.327 17.219 1.00 96.69 96 ARG A CA 1
ATOM 760 C C . ARG A 1 96 ? -6.734 6.068 15.908 1.00 96.69 96 ARG A C 1
ATOM 762 O O . ARG A 1 96 ? -7.284 7.172 15.956 1.00 96.69 96 ARG A O 1
ATOM 769 N N . PRO A 1 97 ? -6.289 5.531 14.757 1.00 97.50 97 PRO A N 1
ATOM 770 C CA . PRO A 1 97 ? -6.676 6.078 13.469 1.00 97.50 97 PRO A CA 1
ATOM 771 C C . PRO A 1 97 ? -8.192 5.946 13.283 1.00 97.50 97 PRO A C 1
ATOM 773 O O . PRO A 1 97 ? -8.806 5.013 13.794 1.00 97.50 97 PRO A O 1
ATOM 776 N N . ASP A 1 98 ? -8.778 6.882 12.546 1.00 96.69 98 ASP A N 1
ATOM 777 C CA . ASP A 1 98 ? -10.163 6.795 12.079 1.00 96.69 98 ASP A CA 1
ATOM 778 C C . ASP A 1 98 ? -10.251 5.927 10.806 1.00 96.69 98 ASP A C 1
ATOM 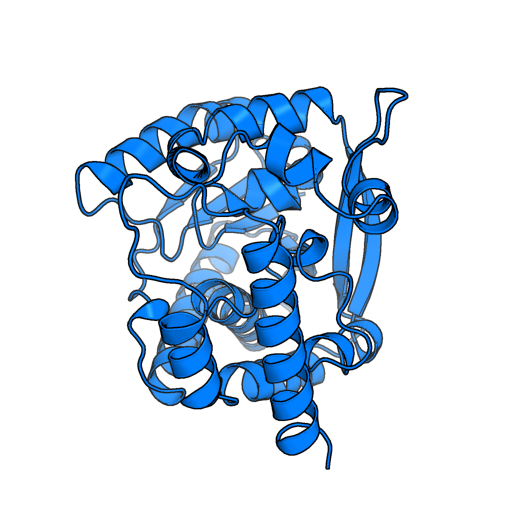780 O O . ASP A 1 98 ? -11.290 5.331 10.529 1.00 96.69 98 ASP A O 1
ATOM 784 N N . GLU A 1 99 ? -9.147 5.839 10.053 1.00 96.50 99 GLU A N 1
ATOM 785 C CA . GLU A 1 99 ? -9.042 5.129 8.777 1.00 96.50 99 GLU A CA 1
ATOM 786 C C . GLU A 1 99 ? -7.672 4.469 8.590 1.00 96.50 99 GLU A C 1
ATOM 788 O O . GLU A 1 99 ? -6.640 5.003 9.009 1.00 96.50 99 GLU A O 1
ATOM 793 N N . VAL A 1 100 ? -7.669 3.321 7.919 1.00 97.50 100 VAL A N 1
ATOM 794 C CA . VAL A 1 100 ? -6.483 2.606 7.446 1.00 97.50 100 VAL A CA 1
ATOM 795 C C . VAL A 1 100 ? -6.455 2.648 5.924 1.00 97.50 100 VAL A C 1
ATOM 797 O O . VAL A 1 100 ? -7.422 2.257 5.273 1.00 97.50 100 VAL A O 1
ATOM 800 N N . ILE A 1 101 ? -5.334 3.081 5.358 1.00 97.50 101 ILE A N 1
ATOM 801 C CA . ILE A 1 101 ? -5.091 3.069 3.920 1.00 97.50 101 ILE A CA 1
ATOM 802 C C . ILE A 1 101 ? -3.987 2.055 3.613 1.00 97.50 101 ILE A C 1
ATOM 804 O O . ILE A 1 101 ? -2.894 2.150 4.167 1.00 97.50 101 ILE A O 1
ATOM 808 N N . ALA A 1 102 ? -4.274 1.086 2.746 1.00 96.81 102 ALA A N 1
ATOM 809 C CA . ALA A 1 102 ? -3.394 -0.043 2.431 1.00 96.81 102 ALA A CA 1
ATOM 810 C C . ALA A 1 102 ? -3.305 -0.291 0.910 1.00 96.81 102 ALA A C 1
ATOM 812 O O . ALA A 1 102 ? -4.183 0.167 0.175 1.00 96.81 102 ALA A O 1
ATOM 813 N N . PRO A 1 103 ? -2.291 -1.018 0.408 1.00 95.00 103 PRO A N 1
ATOM 814 C CA . PRO A 1 103 ? -2.262 -1.458 -0.987 1.00 95.00 103 PRO A CA 1
ATOM 815 C C . PRO A 1 103 ? -3.428 -2.392 -1.295 1.00 95.00 103 PRO A C 1
ATOM 817 O O . PRO A 1 103 ? -3.821 -3.197 -0.449 1.00 95.00 103 PRO A O 1
ATOM 820 N N . LEU A 1 104 ? -3.952 -2.338 -2.520 1.00 87.50 104 LEU A N 1
ATOM 821 C CA . LEU A 1 104 ? -4.925 -3.329 -2.980 1.00 87.50 104 LEU A CA 1
ATOM 822 C C . LEU A 1 104 ? -4.253 -4.661 -3.360 1.00 87.50 104 LEU A C 1
ATOM 824 O O . LEU A 1 104 ? -4.913 -5.700 -3.353 1.00 87.50 104 LEU A O 1
ATOM 828 N N . GLY A 1 105 ? -2.960 -4.642 -3.700 1.00 85.94 105 GLY A N 1
ATOM 829 C CA . GLY A 1 105 ? -2.232 -5.818 -4.184 1.00 85.94 105 GLY A CA 1
ATOM 830 C C . GLY A 1 105 ? -2.260 -5.978 -5.706 1.00 85.94 105 GLY A C 1
ATOM 831 O O . GLY A 1 105 ? -2.049 -7.078 -6.226 1.00 85.94 105 GLY A O 1
ATOM 832 N N . ILE A 1 106 ? -2.533 -4.899 -6.447 1.00 80.12 106 ILE A N 1
ATOM 833 C CA . ILE A 1 106 ? -2.424 -4.885 -7.907 1.00 80.12 106 ILE A CA 1
ATOM 834 C C . ILE A 1 106 ? -0.967 -5.151 -8.299 1.00 80.12 106 ILE A C 1
ATOM 836 O O . ILE A 1 106 ? -0.044 -4.596 -7.719 1.00 80.12 106 ILE A O 1
ATOM 840 N N . GLY A 1 107 ? -0.765 -6.011 -9.299 1.00 75.81 107 GLY A N 1
ATOM 841 C CA . GLY A 1 107 ? 0.567 -6.471 -9.701 1.00 75.81 107 GLY A CA 1
ATOM 842 C C . GLY A 1 107 ? 0.991 -7.783 -9.048 1.00 75.81 107 GLY A C 1
ATOM 843 O O . GLY A 1 107 ? 1.945 -8.385 -9.518 1.00 75.81 107 GLY A O 1
ATOM 844 N N . LEU A 1 108 ? 0.243 -8.271 -8.047 1.00 78.69 108 LEU A N 1
ATOM 845 C CA . LEU A 1 108 ? 0.492 -9.547 -7.363 1.00 78.69 108 LEU A CA 1
ATOM 846 C C . LEU A 1 108 ? 1.861 -9.641 -6.669 1.00 78.69 108 LEU A C 1
ATOM 848 O O . LEU A 1 108 ? 2.321 -10.745 -6.377 1.00 78.69 108 LEU A O 1
ATOM 852 N N . HIS A 1 109 ? 2.491 -8.505 -6.355 1.00 83.19 109 HIS A N 1
ATOM 853 C CA . HIS A 1 109 ? 3.704 -8.502 -5.544 1.00 83.19 109 HIS A CA 1
ATOM 854 C C . HIS A 1 109 ? 3.394 -9.118 -4.164 1.00 83.19 109 HIS A C 1
ATOM 856 O O . HIS A 1 109 ? 2.455 -8.649 -3.502 1.00 83.19 109 HIS A O 1
ATOM 862 N N . PRO A 1 110 ? 4.137 -10.147 -3.701 1.00 83.75 110 PRO A N 1
ATOM 863 C CA . PRO A 1 110 ? 3.814 -10.869 -2.468 1.00 83.75 110 PRO A CA 1
ATOM 864 C C . PRO A 1 110 ? 3.648 -9.952 -1.256 1.00 83.75 110 PRO A C 1
ATOM 866 O O . PRO A 1 110 ? 2.702 -10.106 -0.489 1.00 83.75 110 PRO A O 1
ATOM 869 N N . GLU A 1 111 ? 4.512 -8.950 -1.121 1.00 89.62 111 GLU A N 1
ATOM 870 C CA . GLU A 1 111 ? 4.470 -8.004 -0.002 1.00 89.62 111 GLU A CA 1
ATOM 871 C C . GLU A 1 111 ? 3.244 -7.082 -0.040 1.00 89.62 111 GLU A C 1
ATOM 873 O O . GLU A 1 111 ? 2.647 -6.810 1.001 1.00 89.62 111 GLU A O 1
ATOM 878 N N . HIS A 1 112 ? 2.779 -6.677 -1.227 1.00 91.75 112 HIS A N 1
ATOM 879 C CA . HIS A 1 112 ? 1.554 -5.881 -1.345 1.00 91.75 112 HIS A CA 1
ATOM 880 C C . HIS A 1 112 ? 0.327 -6.714 -0.963 1.00 91.75 112 HIS A C 1
ATOM 882 O O . HIS A 1 112 ? -0.539 -6.239 -0.229 1.00 91.75 112 HIS A O 1
ATOM 888 N N . LEU A 1 113 ? 0.270 -7.973 -1.413 1.00 86.75 113 LEU A N 1
ATOM 889 C CA . LEU A 1 113 ? -0.806 -8.903 -1.061 1.00 86.75 113 LEU A CA 1
ATOM 890 C C . LEU A 1 113 ? -0.828 -9.205 0.444 1.00 86.75 113 LEU A C 1
ATOM 892 O O . LEU A 1 113 ? -1.896 -9.206 1.056 1.00 86.75 113 LEU A O 1
ATOM 896 N N . VAL A 1 114 ? 0.341 -9.418 1.055 1.00 89.38 114 VAL A N 1
ATOM 897 C CA . VAL A 1 114 ? 0.467 -9.633 2.504 1.00 89.38 114 VAL A CA 1
ATOM 898 C C . VAL A 1 114 ? 0.044 -8.390 3.288 1.00 89.38 114 VAL A C 1
ATOM 900 O O . VAL A 1 114 ? -0.663 -8.531 4.284 1.00 89.38 114 VAL A O 1
ATOM 903 N N . CYS A 1 115 ? 0.390 -7.182 2.835 1.00 94.94 115 CYS A N 1
ATOM 904 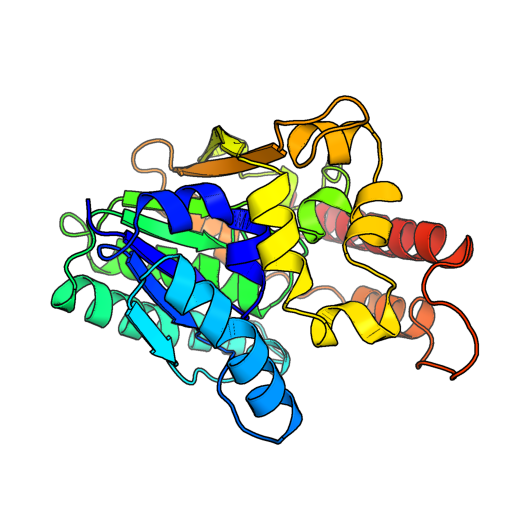C CA . CYS A 1 115 ? -0.106 -5.936 3.427 1.00 94.94 115 CYS A CA 1
ATOM 905 C C . CYS A 1 115 ? -1.633 -5.815 3.337 1.00 94.94 115 CYS A C 1
ATOM 907 O O . CYS A 1 115 ? -2.280 -5.509 4.342 1.00 94.94 115 CYS A O 1
ATOM 909 N N . ALA A 1 116 ? -2.216 -6.084 2.165 1.00 91.00 116 ALA A N 1
ATOM 910 C CA . ALA A 1 116 ? -3.663 -6.038 1.956 1.00 91.00 116 ALA A CA 1
ATOM 911 C C . ALA A 1 116 ? -4.399 -7.029 2.876 1.00 91.00 116 ALA A C 1
ATOM 913 O O . ALA A 1 116 ? -5.349 -6.662 3.573 1.00 91.00 116 ALA A O 1
ATOM 914 N N . LEU A 1 117 ? -3.924 -8.279 2.926 1.00 87.81 117 LEU A N 1
ATOM 915 C CA . LEU A 1 117 ? -4.487 -9.325 3.777 1.00 87.81 117 LEU A CA 1
ATOM 916 C C . LEU A 1 117 ? -4.292 -9.008 5.267 1.00 87.81 117 LEU A C 1
ATOM 918 O O . LEU A 1 117 ? -5.248 -9.088 6.036 1.00 87.81 117 LEU A O 1
ATOM 922 N N . GLY A 1 118 ? -3.089 -8.601 5.673 1.00 91.44 118 GLY A N 1
ATOM 923 C CA . GLY A 1 118 ? -2.772 -8.237 7.054 1.00 91.44 118 GLY A CA 1
ATOM 924 C C . GLY A 1 118 ? -3.650 -7.096 7.574 1.00 91.44 118 GLY A C 1
ATOM 925 O O . GLY A 1 118 ? -4.154 -7.169 8.695 1.00 91.44 118 GLY A O 1
ATOM 926 N N . ALA A 1 119 ? -3.917 -6.082 6.742 1.00 93.75 119 ALA A N 1
ATOM 927 C CA . ALA A 1 119 ? -4.843 -5.003 7.076 1.00 93.75 119 ALA A CA 1
ATOM 928 C C . ALA A 1 119 ? -6.265 -5.527 7.329 1.00 93.75 119 ALA A C 1
ATOM 930 O O . ALA A 1 119 ? -6.861 -5.214 8.356 1.00 93.75 119 ALA A O 1
ATOM 931 N N . LEU A 1 120 ? -6.807 -6.367 6.442 1.00 90.50 120 LEU A N 1
ATOM 932 C CA . LEU A 1 120 ? -8.150 -6.924 6.628 1.00 90.50 120 LEU A CA 1
ATOM 933 C C . LEU A 1 120 ? -8.262 -7.842 7.848 1.00 90.50 120 LEU A C 1
ATOM 935 O O . LEU A 1 120 ? -9.261 -7.783 8.565 1.00 90.50 120 LEU A O 1
ATOM 939 N N . LEU A 1 121 ? -7.251 -8.678 8.092 1.00 88.62 121 LEU A N 1
ATOM 940 C CA . LEU A 1 121 ? -7.202 -9.553 9.263 1.00 88.62 121 LEU A CA 1
ATOM 941 C C . LEU A 1 121 ? -7.191 -8.736 10.562 1.00 88.62 121 LEU A C 1
ATOM 943 O O . LEU A 1 121 ? -7.949 -9.051 11.476 1.00 88.62 121 LEU A O 1
ATOM 947 N N . ALA A 1 122 ? -6.422 -7.643 10.617 1.00 93.12 122 ALA A N 1
ATOM 948 C CA . ALA A 1 122 ? -6.399 -6.752 11.776 1.00 93.12 122 ALA A CA 1
ATOM 949 C C . ALA A 1 122 ? -7.786 -6.156 12.065 1.00 93.12 122 ALA A C 1
ATOM 951 O O . ALA A 1 122 ? -8.257 -6.151 13.201 1.00 93.12 122 ALA A O 1
ATOM 952 N N . LEU A 1 123 ? -8.479 -5.687 11.025 1.00 90.31 123 LEU A N 1
ATOM 953 C CA . LEU A 1 123 ? -9.814 -5.098 11.161 1.00 90.31 123 LEU A CA 1
ATOM 954 C C . LEU A 1 123 ? -10.856 -6.134 11.590 1.00 90.31 123 LEU A C 1
ATOM 956 O O . LEU A 1 123 ? -11.688 -5.843 12.447 1.00 90.31 123 LEU A O 1
ATOM 960 N N . ARG A 1 124 ? -10.783 -7.356 11.043 1.00 89.06 124 ARG A N 1
ATOM 961 C CA . ARG A 1 124 ? -11.619 -8.487 11.469 1.00 89.06 124 ARG A CA 1
ATOM 962 C C . ARG A 1 124 ? -11.463 -8.744 12.965 1.00 89.06 124 ARG A C 1
ATOM 964 O O . ARG A 1 124 ? -12.467 -8.901 13.656 1.00 89.06 124 ARG A O 1
ATOM 971 N N . ASP A 1 125 ? -10.227 -8.785 13.449 1.00 90.31 125 ASP A N 1
ATOM 972 C CA . ASP A 1 125 ? -9.925 -9.120 14.842 1.00 90.31 125 ASP A CA 1
ATOM 973 C C . ASP A 1 125 ? -10.344 -7.999 15.812 1.00 90.31 125 ASP A C 1
ATOM 975 O O . ASP A 1 125 ? -10.701 -8.270 16.960 1.00 90.31 125 ASP A O 1
ATOM 979 N N . LEU A 1 126 ? -10.379 -6.748 15.341 1.00 91.00 126 LEU A N 1
ATOM 980 C CA . LEU A 1 126 ? -10.874 -5.593 16.098 1.00 91.00 126 LEU A CA 1
ATOM 981 C C . LEU A 1 126 ? -12.410 -5.478 16.132 1.00 91.00 126 LEU A C 1
ATOM 983 O O . LEU A 1 126 ? -12.944 -4.796 17.013 1.00 91.00 126 LEU A O 1
ATOM 987 N N . GLY A 1 127 ? -13.126 -6.125 15.208 1.00 89.06 127 GLY A N 1
ATOM 988 C CA . GLY A 1 127 ? -14.591 -6.118 15.150 1.00 89.06 127 GLY A CA 1
ATOM 989 C C . GLY A 1 127 ? -15.178 -4.702 15.093 1.00 89.06 127 GLY A C 1
ATOM 990 O O . GLY A 1 127 ? -14.726 -3.864 14.315 1.00 89.06 127 GLY A O 1
ATOM 991 N N . ASP A 1 128 ? -16.158 -4.409 15.951 1.00 87.19 128 ASP A N 1
ATOM 992 C CA . ASP A 1 128 ? -16.860 -3.111 16.000 1.00 87.19 128 ASP A CA 1
ATOM 993 C C . ASP A 1 128 ? -15.959 -1.920 16.383 1.00 87.19 128 ASP A C 1
ATOM 995 O O . ASP A 1 128 ? -16.352 -0.764 16.235 1.00 87.19 128 ASP A O 1
ATOM 999 N N . CYS A 1 129 ? -14.753 -2.184 16.892 1.00 86.31 129 CYS A N 1
ATOM 1000 C CA . CYS A 1 129 ? -13.763 -1.157 17.217 1.00 86.31 129 CYS A CA 1
ATOM 1001 C C . CYS A 1 129 ? -12.846 -0.815 16.030 1.00 86.31 129 CYS A C 1
ATOM 1003 O O . CYS A 1 129 ? -11.917 -0.021 16.197 1.00 86.31 129 CYS A O 1
ATOM 1005 N N . SER A 1 130 ? -13.048 -1.443 14.869 1.00 90.44 130 SER A N 1
ATOM 1006 C CA . SER A 1 130 ? -12.190 -1.255 13.702 1.00 90.44 130 SER A CA 1
ATOM 1007 C C . SER A 1 130 ? -12.398 0.118 13.031 1.00 90.44 130 SER A C 1
ATOM 1009 O O . SER A 1 130 ? -13.531 0.594 12.925 1.00 90.44 130 SER A O 1
ATOM 1011 N N . PRO A 1 131 ? -11.316 0.783 12.579 1.00 94.19 131 PRO A N 1
ATOM 1012 C CA . PRO A 1 131 ? -11.409 1.955 11.708 1.00 94.19 131 PRO A CA 1
ATOM 1013 C C . PRO A 1 131 ? -11.944 1.584 10.318 1.00 94.19 131 PRO A C 1
ATOM 1015 O O . PRO A 1 131 ? -11.989 0.408 9.947 1.00 94.19 131 PRO A O 1
ATOM 1018 N N . SER A 1 132 ? -12.303 2.587 9.509 1.00 93.00 132 SER A N 1
ATOM 1019 C CA . SER A 1 132 ? -12.582 2.337 8.090 1.00 93.00 132 SER A CA 1
ATOM 1020 C C . SER A 1 132 ? -11.319 1.871 7.365 1.00 93.00 132 SER A C 1
ATOM 1022 O O . SER A 1 132 ? -10.202 2.168 7.786 1.00 93.00 132 SER A O 1
ATOM 1024 N N . VAL A 1 133 ? -11.489 1.157 6.251 1.00 92.88 133 VAL A N 1
ATOM 1025 C CA . VAL A 1 133 ? -10.374 0.764 5.385 1.00 92.88 133 VAL A CA 1
ATOM 1026 C C . VAL A 1 133 ? -10.590 1.213 3.956 1.00 92.88 133 VAL A C 1
ATOM 1028 O O . VAL A 1 133 ? -11.692 1.110 3.410 1.00 92.88 133 VAL A O 1
ATOM 1031 N N . VAL A 1 134 ? -9.509 1.700 3.363 1.00 92.94 134 VAL A N 1
ATOM 1032 C CA . VAL A 1 134 ? -9.430 2.134 1.976 1.00 92.94 134 VAL A CA 1
ATOM 1033 C C . VAL A 1 134 ? -8.213 1.473 1.348 1.00 92.94 134 VAL A C 1
ATOM 1035 O O . VAL A 1 134 ? -7.124 1.492 1.914 1.00 92.94 134 VAL A O 1
ATOM 1038 N N . PHE A 1 135 ? -8.376 0.922 0.155 1.00 92.44 135 PHE A N 1
ATOM 1039 C CA . PHE A 1 135 ? -7.261 0.386 -0.613 1.00 92.44 135 PHE A CA 1
ATOM 1040 C C . PHE A 1 135 ? -6.871 1.348 -1.726 1.00 92.44 135 PHE A C 1
ATOM 1042 O O . PHE A 1 135 ? -7.739 1.765 -2.492 1.00 92.44 135 PHE A O 1
ATOM 1049 N N . TYR A 1 136 ? -5.595 1.706 -1.844 1.00 92.69 136 TYR A N 1
ATOM 1050 C CA . TYR A 1 136 ? -5.110 2.444 -3.011 1.00 92.69 136 TYR A CA 1
ATOM 1051 C C . TYR A 1 136 ? -4.804 1.486 -4.165 1.00 92.69 136 TYR A C 1
ATOM 1053 O O . TYR A 1 136 ? -4.454 0.325 -3.963 1.00 92.69 136 TYR A O 1
ATOM 1061 N N . SER A 1 137 ? -4.935 1.978 -5.394 1.00 86.56 137 SER A N 1
ATOM 1062 C CA . SER A 1 137 ? -4.493 1.242 -6.581 1.00 86.56 137 SER A CA 1
ATOM 1063 C C . SER A 1 137 ? -2.977 1.326 -6.699 1.00 86.56 137 SER A C 1
ATOM 1065 O O . SER A 1 137 ? -2.448 2.426 -6.810 1.00 86.56 137 SER A O 1
ATOM 1067 N N . ASP A 1 138 ? -2.289 0.188 -6.700 1.00 87.00 138 ASP A N 1
ATOM 1068 C CA . ASP A 1 138 ? -0.827 0.145 -6.722 1.00 87.00 138 ASP A CA 1
ATOM 1069 C C . ASP A 1 138 ? -0.279 0.681 -8.058 1.00 87.00 138 ASP A C 1
ATOM 1071 O O . ASP A 1 138 ? -0.497 0.100 -9.126 1.00 87.00 138 ASP A O 1
ATOM 1075 N N . ILE A 1 139 ? 0.398 1.826 -8.021 1.00 82.94 139 ILE A N 1
ATOM 1076 C CA . ILE A 1 139 ? 1.082 2.454 -9.158 1.00 82.94 139 ILE A CA 1
ATOM 1077 C C . ILE A 1 139 ? 2.575 2.097 -9.072 1.00 82.94 139 ILE A C 1
ATOM 1079 O O . ILE A 1 139 ? 3.136 2.216 -7.990 1.00 82.94 139 ILE A O 1
ATOM 1083 N N . PRO A 1 140 ? 3.234 1.706 -10.184 1.00 73.88 140 PRO A N 1
ATOM 1084 C CA . PRO A 1 140 ? 2.745 1.714 -11.567 1.00 73.88 140 PRO A CA 1
ATOM 1085 C C . PRO A 1 140 ? 2.021 0.430 -12.000 1.00 73.88 140 PRO A C 1
ATOM 1087 O O . PRO A 1 140 ? 1.586 0.345 -13.151 1.00 73.88 140 PRO A O 1
ATOM 1090 N N . TYR A 1 141 ? 1.851 -0.561 -11.120 1.00 76.06 141 TYR A N 1
ATOM 1091 C CA . TYR A 1 141 ? 1.285 -1.866 -11.480 1.00 76.06 141 TYR A CA 1
ATOM 1092 C C . TYR A 1 141 ? -0.080 -1.773 -12.181 1.00 76.06 141 TYR A C 1
ATOM 1094 O O . TYR A 1 141 ? -0.292 -2.414 -13.210 1.00 76.06 141 TYR A O 1
ATOM 1102 N N . CYS A 1 142 ? -0.991 -0.927 -11.697 1.00 71.56 142 CYS A N 1
ATOM 1103 C CA . CYS A 1 142 ? -2.318 -0.724 -12.292 1.00 71.56 142 CYS A CA 1
ATOM 1104 C C . CYS A 1 142 ? -2.302 -0.020 -13.659 1.00 71.56 142 CYS A C 1
ATOM 1106 O O . CYS A 1 142 ? -3.285 -0.081 -14.399 1.00 71.56 142 CYS A O 1
ATOM 1108 N N . ILE A 1 143 ? -1.194 0.640 -13.996 1.00 65.00 143 ILE A N 1
ATOM 1109 C CA . ILE A 1 143 ? -0.985 1.338 -15.264 1.00 65.00 143 ILE A CA 1
ATOM 1110 C C . ILE A 1 143 ? -0.374 0.385 -16.289 1.00 65.00 143 ILE A C 1
ATOM 1112 O O . ILE A 1 143 ? -0.821 0.321 -17.435 1.00 65.00 143 ILE A O 1
ATOM 1116 N N . ALA A 1 144 ? 0.650 -0.356 -15.867 1.00 59.44 144 ALA A N 1
ATOM 1117 C CA . ALA A 1 144 ? 1.396 -1.272 -16.718 1.00 59.44 144 ALA A CA 1
ATOM 1118 C C . ALA A 1 144 ? 0.599 -2.551 -17.037 1.00 59.44 144 ALA A C 1
ATOM 1120 O O . ALA A 1 144 ? 0.772 -3.168 -18.088 1.00 59.44 144 ALA A O 1
ATOM 1121 N N . LEU A 1 145 ? -0.341 -2.902 -16.159 1.00 58.12 145 LEU A N 1
ATOM 1122 C CA . LEU A 1 145 ? -1.347 -3.929 -16.375 1.00 58.12 145 LEU A CA 1
ATOM 1123 C C . LEU A 1 145 ? -2.668 -3.227 -16.679 1.00 58.12 145 LEU A C 1
ATOM 1125 O O . LEU A 1 145 ? -3.452 -3.032 -15.748 1.00 58.12 145 LEU A O 1
ATOM 1129 N N . PRO A 1 146 ? -2.943 -2.821 -17.940 1.00 48.44 146 PRO A N 1
ATOM 1130 C CA . PRO A 1 146 ? -4.213 -2.200 -18.286 1.00 48.44 146 PRO A CA 1
ATOM 1131 C C . PRO A 1 146 ? -5.312 -3.186 -17.924 1.00 48.44 146 PRO A C 1
ATOM 1133 O O . PRO A 1 146 ? -5.498 -4.166 -18.643 1.00 48.44 146 PRO A O 1
ATOM 1136 N N . LEU A 1 147 ? -5.948 -2.941 -16.769 1.00 46.56 147 LEU A N 1
ATOM 1137 C CA . LEU A 1 147 ? -7.020 -3.706 -16.138 1.00 46.56 147 LEU A CA 1
ATOM 1138 C C . LEU A 1 147 ? -7.304 -4.997 -16.903 1.00 46.56 147 LEU A C 1
ATOM 1140 O O . LEU A 1 147 ? -8.184 -5.030 -17.768 1.00 46.56 147 LEU A O 1
ATOM 1144 N N . LEU A 1 148 ? -6.482 -6.011 -16.608 1.00 43.69 148 LEU A N 1
ATOM 1145 C CA . LEU A 1 148 ? -6.535 -7.380 -17.110 1.00 43.69 148 LEU A CA 1
ATOM 1146 C C . LEU A 1 148 ? -7.993 -7.799 -17.294 1.00 43.69 148 LEU A C 1
ATOM 1148 O O . LEU A 1 148 ? -8.612 -8.210 -16.318 1.00 43.69 148 LEU A O 1
ATOM 1152 N N . ARG A 1 149 ? -8.547 -7.671 -18.511 1.00 39.16 149 ARG A N 1
ATOM 1153 C CA . ARG A 1 149 ? -9.914 -8.103 -18.837 1.00 39.16 149 ARG A CA 1
ATOM 1154 C C . ARG A 1 149 ? -10.031 -9.606 -18.539 1.00 39.16 149 ARG A C 1
ATOM 1156 O O . ARG A 1 149 ? -9.687 -10.428 -19.383 1.00 39.16 149 ARG A O 1
ATOM 1163 N N . GLY A 1 150 ? -10.482 -9.954 -17.334 1.00 35.75 150 GLY A N 1
ATOM 1164 C CA . GLY A 1 150 ? -10.653 -11.321 -16.839 1.00 35.75 150 GLY A CA 1
ATOM 1165 C C . GLY A 1 150 ? -9.475 -11.949 -16.074 1.00 35.75 150 GLY A C 1
ATOM 1166 O O . GLY A 1 150 ? -9.344 -13.169 -16.132 1.00 35.75 150 GLY A O 1
ATOM 1167 N N . GLY A 1 151 ? -8.618 -11.167 -15.401 1.00 35.69 151 GLY A N 1
ATOM 1168 C CA . GLY A 1 151 ? -7.648 -11.681 -14.409 1.00 35.69 151 GLY A CA 1
ATOM 1169 C C . GLY A 1 151 ? -8.262 -11.890 -13.008 1.00 35.69 151 GLY A C 1
ATOM 1170 O O . GLY A 1 151 ? -9.388 -11.452 -12.775 1.00 35.69 151 GLY A O 1
ATOM 1171 N N . PRO A 1 152 ? -7.544 -12.497 -12.045 1.00 36.66 152 PRO A N 1
ATOM 1172 C CA . PRO A 1 152 ? -8.096 -12.869 -10.734 1.00 36.66 152 PRO A CA 1
ATOM 1173 C C . PRO A 1 152 ? -8.480 -11.647 -9.893 1.00 36.66 152 PRO A C 1
ATOM 1175 O O . PRO A 1 152 ? -9.568 -11.592 -9.333 1.00 36.66 152 PRO A O 1
ATOM 1178 N N . LEU A 1 153 ? -7.668 -10.588 -9.948 1.00 41.16 153 LEU A N 1
ATOM 1179 C CA . LEU A 1 153 ? -7.993 -9.272 -9.389 1.00 41.16 153 LEU A CA 1
ATOM 1180 C C . LEU A 1 153 ? -9.082 -8.516 -10.168 1.00 41.16 153 LEU A C 1
ATOM 1182 O O . LEU A 1 153 ? -9.515 -7.463 -9.724 1.00 41.16 153 LEU A O 1
ATOM 1186 N N . GLN A 1 154 ? -9.559 -9.017 -11.312 1.00 43.34 154 GLN A N 1
ATOM 1187 C CA . GLN A 1 154 ? -10.758 -8.492 -11.973 1.00 43.34 154 GLN A CA 1
ATOM 1188 C C . GLN A 1 154 ? -12.034 -9.261 -11.610 1.00 43.34 154 GLN A C 1
ATOM 1190 O O . GLN A 1 154 ? -13.124 -8.784 -11.924 1.00 43.34 154 GLN A O 1
ATOM 1195 N N . LEU A 1 155 ? -11.942 -10.410 -10.930 1.00 42.25 155 LEU A N 1
ATOM 1196 C CA . LEU A 1 155 ? -13.129 -11.182 -10.561 1.00 42.25 155 LEU A CA 1
ATOM 1197 C C . LEU A 1 155 ? -13.863 -10.634 -9.331 1.00 42.25 155 LEU A C 1
ATOM 1199 O O . LEU A 1 155 ? -15.035 -10.969 -9.150 1.00 42.25 155 LEU A O 1
ATOM 1203 N N . THR A 1 156 ? -13.257 -9.769 -8.512 1.00 49.38 156 THR A N 1
ATOM 1204 C CA . THR A 1 156 ? -13.826 -9.511 -7.177 1.00 49.38 156 THR A CA 1
ATOM 1205 C C . THR A 1 156 ? -13.717 -8.111 -6.566 1.00 49.38 156 THR A C 1
ATOM 1207 O O . THR A 1 156 ? -14.549 -7.876 -5.694 1.00 49.38 156 THR A O 1
ATOM 1210 N N . PRO A 1 157 ? -12.908 -7.113 -7.003 1.00 52.75 157 PRO A N 1
ATOM 1211 C CA . PRO A 1 157 ? -12.971 -5.797 -6.367 1.00 52.75 157 PRO A CA 1
ATOM 1212 C C . PRO A 1 157 ? -14.366 -5.205 -6.484 1.00 52.75 157 PRO A C 1
ATOM 1214 O O . PRO A 1 157 ? -14.969 -4.850 -5.496 1.00 52.75 157 PRO A O 1
ATOM 1217 N N . GLN A 1 158 ? -14.993 -5.206 -7.659 1.00 54.41 158 GLN A N 1
ATOM 1218 C CA . GLN A 1 158 ? -16.310 -4.575 -7.804 1.00 54.41 158 GLN A CA 1
ATOM 1219 C C . GLN A 1 158 ? -17.442 -5.280 -7.041 1.00 54.41 158 GLN A C 1
ATOM 1221 O O . GLN A 1 158 ? -18.499 -4.675 -6.840 1.00 54.41 158 GLN A O 1
ATOM 1226 N N . ARG A 1 159 ? -17.269 -6.542 -6.626 1.00 64.19 159 ARG A N 1
ATOM 1227 C CA . ARG A 1 159 ? -18.316 -7.278 -5.899 1.00 64.19 159 ARG A CA 1
ATOM 1228 C C . ARG A 1 159 ? -18.473 -6.740 -4.482 1.00 64.19 159 ARG A C 1
ATOM 1230 O O . ARG A 1 159 ? -19.604 -6.582 -4.029 1.00 64.19 159 ARG A O 1
ATOM 1237 N N . TRP A 1 160 ? -17.366 -6.387 -3.839 1.00 71.00 160 TRP A N 1
ATOM 1238 C CA . TRP A 1 160 ? -17.344 -5.943 -2.448 1.00 71.00 160 TRP A CA 1
ATOM 1239 C C . TRP A 1 160 ? -16.589 -4.635 -2.215 1.00 71.00 160 TRP A C 1
ATOM 1241 O O . TRP A 1 160 ? -16.587 -4.166 -1.093 1.00 71.00 160 TRP A O 1
ATOM 1251 N N . LEU A 1 161 ? -16.011 -4.011 -3.237 1.00 76.94 161 LEU A N 1
ATOM 1252 C CA . LEU A 1 161 ? -15.366 -2.700 -3.201 1.00 76.94 161 LEU A CA 1
ATOM 1253 C C . LEU A 1 161 ? -16.107 -1.692 -4.084 1.00 76.94 161 LEU A C 1
ATOM 1255 O O . LEU A 1 161 ? -16.637 -2.010 -5.158 1.00 76.94 161 LEU A O 1
ATOM 1259 N N . GLN A 1 162 ? -16.127 -0.447 -3.630 1.00 80.31 162 GLN A N 1
ATOM 1260 C CA . GLN A 1 162 ? -16.576 0.725 -4.359 1.00 80.31 162 GLN A CA 1
ATOM 1261 C C . GLN A 1 162 ? -15.367 1.597 -4.699 1.00 80.31 162 GLN A C 1
ATOM 1263 O O . GLN A 1 162 ? -14.595 1.964 -3.820 1.00 80.31 162 GLN A O 1
ATOM 1268 N N . ALA A 1 163 ? -15.224 1.937 -5.980 1.00 82.88 163 ALA A N 1
ATOM 1269 C CA . ALA A 1 163 ? -14.168 2.828 -6.435 1.00 82.88 163 ALA A CA 1
ATOM 1270 C C . ALA A 1 163 ? -14.492 4.292 -6.107 1.00 82.88 163 ALA A C 1
ATOM 1272 O O . ALA A 1 163 ? -15.623 4.751 -6.297 1.00 82.88 163 ALA A O 1
ATOM 1273 N N . GLN A 1 164 ? -13.468 5.033 -5.706 1.00 83.12 164 GLN A N 1
ATOM 1274 C CA . GLN A 1 164 ? -13.451 6.481 -5.596 1.00 83.12 164 GLN A CA 1
ATOM 1275 C C . GLN A 1 164 ? -12.254 7.014 -6.381 1.00 83.12 164 GLN A C 1
ATOM 1277 O O . GLN A 1 164 ? -11.140 6.516 -6.246 1.00 83.12 164 GLN A O 1
ATOM 1282 N N . ILE A 1 165 ? -12.490 8.038 -7.197 1.00 81.44 165 ILE A N 1
ATOM 1283 C CA . ILE A 1 165 ? -11.441 8.719 -7.954 1.00 81.44 165 ILE A CA 1
ATOM 1284 C C . ILE A 1 165 ? -11.230 10.089 -7.320 1.00 81.44 165 ILE A C 1
ATOM 1286 O O . ILE A 1 165 ? -12.185 10.847 -7.139 1.00 81.44 165 ILE A O 1
ATOM 1290 N N . VAL A 1 166 ? -9.986 10.396 -6.973 1.00 83.38 166 VAL A N 1
ATOM 1291 C CA . VAL A 1 166 ? -9.593 11.646 -6.322 1.00 83.38 166 VAL A CA 1
ATOM 1292 C C . VAL A 1 166 ? -8.641 12.395 -7.236 1.00 83.38 166 VAL A C 1
ATOM 1294 O O . VAL A 1 166 ? -7.713 11.809 -7.777 1.00 83.38 166 VAL A O 1
ATOM 1297 N N . GLN A 1 167 ? -8.873 13.692 -7.419 1.00 83.44 167 GLN A N 1
ATOM 1298 C CA . GLN A 1 167 ? -7.980 14.550 -8.191 1.00 83.44 167 GLN A CA 1
ATOM 1299 C C . GLN A 1 167 ? -6.774 14.973 -7.345 1.00 83.44 167 GLN A C 1
ATOM 1301 O O . GLN A 1 167 ? -6.916 15.324 -6.175 1.00 83.44 167 GLN A O 1
ATOM 1306 N N . VAL A 1 168 ? -5.598 15.000 -7.966 1.00 83.81 168 VAL A N 1
ATOM 1307 C CA . VAL A 1 168 ? -4.309 15.278 -7.330 1.00 83.81 168 VAL A CA 1
ATOM 1308 C C . VAL A 1 168 ? -3.541 16.332 -8.121 1.00 83.81 168 VAL A C 1
ATOM 1310 O O . VAL A 1 168 ? -3.595 16.373 -9.354 1.00 83.81 168 VAL A O 1
ATOM 1313 N N . ASP A 1 169 ? -2.790 17.179 -7.414 1.00 85.19 169 ASP A N 1
ATOM 1314 C CA . ASP A 1 169 ? -1.811 18.069 -8.037 1.00 85.19 169 ASP A CA 1
ATOM 1315 C C . ASP A 1 169 ? -0.669 17.234 -8.627 1.00 85.19 169 ASP A C 1
ATOM 1317 O O . ASP A 1 169 ? 0.238 16.777 -7.924 1.00 85.19 169 ASP A O 1
ATOM 1321 N N . ALA A 1 170 ? -0.725 17.045 -9.944 1.00 80.06 170 ALA A N 1
ATOM 1322 C CA . ALA A 1 170 ? 0.241 16.237 -10.670 1.00 80.06 170 ALA A CA 1
ATOM 1323 C C . ALA A 1 170 ? 1.678 16.745 -10.510 1.00 80.06 170 ALA A C 1
ATOM 1325 O O . ALA A 1 170 ? 2.600 15.939 -10.473 1.00 80.06 170 ALA A O 1
ATOM 1326 N N . ASN A 1 171 ? 1.889 18.060 -10.392 1.00 82.62 171 ASN A N 1
ATOM 1327 C CA . ASN A 1 171 ? 3.237 18.616 -10.295 1.00 82.62 171 ASN A CA 1
ATOM 1328 C C . ASN A 1 171 ? 3.866 18.293 -8.943 1.00 82.62 171 ASN A C 1
ATOM 1330 O O . ASN A 1 171 ? 5.038 17.930 -8.888 1.00 82.62 171 ASN A O 1
ATOM 1334 N N . LYS A 1 172 ? 3.086 18.398 -7.862 1.00 86.00 172 LYS A N 1
ATOM 1335 C CA . LYS A 1 172 ? 3.554 18.027 -6.522 1.00 86.00 172 LYS A CA 1
ATOM 1336 C C . LYS A 1 172 ? 3.800 16.529 -6.410 1.00 86.00 172 LYS A C 1
ATOM 1338 O O . LYS A 1 172 ? 4.854 16.133 -5.923 1.00 86.00 172 LYS A O 1
ATOM 1343 N N . LYS A 1 173 ? 2.877 15.716 -6.931 1.00 86.31 173 LYS A N 1
ATOM 1344 C CA . LYS A 1 173 ? 3.035 14.261 -6.963 1.00 86.31 173 LYS A CA 1
ATOM 1345 C C . LYS A 1 173 ? 4.296 13.861 -7.731 1.00 86.31 173 LYS A C 1
ATOM 1347 O O . LYS A 1 173 ? 5.137 13.157 -7.187 1.00 86.31 173 LYS A O 1
ATOM 1352 N N . LEU A 1 174 ? 4.487 14.380 -8.947 1.00 82.81 174 LEU A N 1
ATOM 1353 C CA . LEU A 1 174 ? 5.693 14.126 -9.746 1.00 82.81 174 LEU A CA 1
ATOM 1354 C C . LEU A 1 174 ? 6.968 14.595 -9.036 1.00 82.81 174 LEU A C 1
ATOM 1356 O O . LEU A 1 174 ? 7.965 13.881 -9.046 1.00 82.81 174 LEU A O 1
ATOM 1360 N N . ALA A 1 175 ? 6.950 15.767 -8.397 1.00 84.75 175 ALA A N 1
ATOM 1361 C CA . ALA A 1 175 ? 8.099 16.261 -7.642 1.00 84.75 175 ALA A CA 1
ATOM 1362 C C . ALA A 1 175 ? 8.480 15.335 -6.474 1.00 84.75 175 ALA A C 1
ATOM 1364 O O . ALA A 1 175 ? 9.670 15.138 -6.241 1.00 84.75 175 ALA A O 1
ATOM 1365 N N . ALA A 1 176 ? 7.496 14.748 -5.786 1.00 87.31 176 ALA A N 1
ATOM 1366 C CA . ALA A 1 176 ? 7.733 13.743 -4.752 1.00 87.31 176 ALA A CA 1
ATOM 1367 C C . ALA A 1 176 ? 8.273 12.427 -5.340 1.00 87.31 176 ALA A C 1
ATOM 1369 O O . ALA A 1 176 ? 9.265 11.897 -4.842 1.00 87.31 176 ALA A O 1
ATOM 1370 N N . CYS A 1 177 ? 7.686 11.949 -6.445 1.00 84.88 177 CYS A N 1
ATOM 1371 C CA . CYS A 1 177 ? 8.101 10.712 -7.122 1.00 84.88 177 CYS A CA 1
ATOM 1372 C C . CYS A 1 177 ? 9.555 10.783 -7.623 1.00 84.88 177 CYS A C 1
ATOM 1374 O O . CYS A 1 177 ? 10.298 9.815 -7.523 1.00 84.88 177 CYS A O 1
ATOM 1376 N N . ARG A 1 178 ? 10.001 11.953 -8.101 1.00 83.31 178 ARG A N 1
ATOM 1377 C CA . ARG A 1 178 ? 11.382 12.185 -8.570 1.00 83.31 178 ARG A CA 1
ATOM 1378 C C . ARG A 1 178 ? 12.463 11.960 -7.516 1.00 83.31 178 ARG A C 1
ATOM 1380 O O . ARG A 1 178 ? 13.635 11.905 -7.876 1.00 83.31 178 ARG A O 1
ATOM 1387 N N . ARG A 1 179 ? 12.106 11.911 -6.230 1.00 86.44 179 ARG A N 1
ATOM 1388 C CA . ARG A 1 179 ? 13.076 11.703 -5.147 1.00 86.44 179 ARG A CA 1
ATOM 1389 C C . ARG A 1 179 ? 13.517 10.245 -5.035 1.00 86.44 179 ARG A C 1
ATOM 1391 O O . ARG A 1 179 ? 14.631 10.018 -4.580 1.00 86.44 179 ARG A O 1
ATOM 1398 N N . TYR A 1 180 ? 12.716 9.303 -5.531 1.00 83.44 180 TYR A N 1
ATOM 1399 C CA . TYR A 1 180 ? 13.026 7.871 -5.559 1.00 83.44 180 TYR A CA 1
ATOM 1400 C C . TYR A 1 180 ? 13.919 7.505 -6.741 1.00 83.44 180 TYR A C 1
ATOM 1402 O O . TYR A 1 180 ? 13.576 6.654 -7.554 1.00 83.44 180 TYR A O 1
ATOM 1410 N N . VAL A 1 181 ? 15.047 8.200 -6.891 1.00 80.00 181 VAL A N 1
ATOM 1411 C CA . VAL A 1 181 ? 15.935 8.022 -8.048 1.00 80.00 181 VAL A CA 1
ATOM 1412 C C . VAL A 1 181 ? 16.360 6.563 -8.170 1.00 80.00 181 VAL A C 1
ATOM 1414 O O . VAL A 1 181 ? 16.299 6.022 -9.267 1.00 80.00 181 VAL A O 1
ATOM 1417 N N . SER A 1 182 ? 16.703 5.930 -7.042 1.00 79.94 182 SER A N 1
ATOM 1418 C CA . SER A 1 182 ? 17.127 4.527 -6.977 1.00 79.94 182 SER A CA 1
ATOM 1419 C C . SER A 1 182 ? 16.099 3.524 -7.511 1.00 79.94 182 SER A C 1
ATOM 1421 O O . SER A 1 182 ? 16.495 2.479 -8.012 1.00 79.94 182 SER A O 1
ATOM 1423 N N . GLN A 1 183 ? 14.803 3.844 -7.443 1.00 73.06 183 GLN A N 1
ATOM 1424 C CA . GLN A 1 183 ? 13.723 2.964 -7.910 1.00 73.06 183 GLN A CA 1
ATOM 1425 C C . GLN A 1 183 ? 13.567 2.988 -9.437 1.00 73.06 183 GLN A C 1
ATOM 1427 O O . GLN A 1 183 ? 12.818 2.201 -10.003 1.00 73.06 183 GLN A O 1
ATOM 1432 N N . PHE A 1 184 ? 14.263 3.907 -10.111 1.00 69.06 184 PHE A N 1
ATOM 1433 C CA . PHE A 1 184 ? 14.108 4.176 -11.538 1.00 69.06 184 PHE A CA 1
ATOM 1434 C C . PHE A 1 184 ? 15.439 4.145 -12.308 1.00 69.06 184 PHE A C 1
ATOM 1436 O O . PHE A 1 184 ? 15.454 4.434 -13.504 1.00 69.06 184 PHE A O 1
ATOM 1443 N N . GLU A 1 185 ? 16.567 3.823 -11.656 1.00 66.81 185 GLU A N 1
ATOM 1444 C CA . GLU A 1 185 ? 17.900 3.882 -12.290 1.00 66.81 185 GLU A CA 1
ATOM 1445 C C . GLU A 1 185 ? 18.023 2.934 -13.491 1.00 66.81 185 GLU A C 1
ATOM 1447 O O . GLU A 1 185 ? 18.615 3.321 -14.500 1.00 66.81 185 GLU A O 1
ATOM 1452 N N . ASP A 1 186 ? 17.393 1.758 -13.426 1.00 57.03 186 ASP A N 1
ATOM 1453 C CA . ASP A 1 186 ? 17.469 0.732 -14.476 1.00 57.03 186 ASP A CA 1
ATOM 1454 C C . ASP A 1 186 ? 16.334 0.829 -15.521 1.00 57.03 186 ASP A C 1
ATOM 1456 O O . ASP A 1 186 ? 16.469 0.348 -16.652 1.00 57.03 186 ASP A O 1
ATOM 1460 N N . ASP A 1 187 ? 15.232 1.511 -15.186 1.00 51.09 187 ASP A N 1
ATOM 1461 C CA . ASP A 1 187 ? 13.979 1.500 -15.962 1.00 51.09 187 ASP A CA 1
ATOM 1462 C C . ASP A 1 187 ? 13.704 2.798 -16.752 1.00 51.09 187 ASP A C 1
ATOM 1464 O O . ASP A 1 187 ? 12.767 2.871 -17.562 1.00 51.09 187 ASP A O 1
ATOM 1468 N N . GLY A 1 188 ? 14.558 3.811 -16.580 1.00 61.56 188 GLY A N 1
ATOM 1469 C CA . GLY A 1 188 ? 14.363 5.166 -17.104 1.00 61.56 188 GLY A CA 1
ATOM 1470 C C . GLY A 1 188 ? 13.600 6.049 -16.117 1.00 61.56 188 GLY A C 1
ATOM 1471 O O . GLY A 1 188 ? 13.165 5.594 -15.068 1.00 61.56 188 GLY A O 1
ATOM 1472 N N . THR A 1 189 ? 13.434 7.343 -16.411 1.00 65.38 189 THR A N 1
ATOM 1473 C CA . THR A 1 189 ? 12.812 8.240 -15.421 1.00 65.38 189 THR A CA 1
ATOM 1474 C C . THR A 1 189 ? 11.351 7.869 -15.160 1.00 65.38 189 THR A C 1
ATOM 1476 O O . THR A 1 189 ? 10.651 7.356 -16.034 1.00 65.38 189 THR A O 1
ATOM 1479 N N . PHE A 1 190 ? 10.846 8.204 -13.973 1.00 66.00 190 PHE A N 1
ATOM 1480 C CA . PHE A 1 190 ? 9.431 8.030 -13.644 1.00 66.00 190 PHE A CA 1
ATOM 1481 C C . PHE A 1 190 ? 8.496 8.618 -14.719 1.00 66.00 190 PHE A C 1
ATOM 1483 O O . PHE A 1 190 ? 7.496 8.014 -15.102 1.00 66.00 190 PHE A O 1
ATOM 1490 N N . GLU A 1 191 ? 8.847 9.778 -15.278 1.00 66.38 191 GLU A N 1
ATOM 1491 C CA . GLU A 1 191 ? 8.114 10.393 -16.385 1.00 66.38 191 GLU A CA 1
ATOM 1492 C C . GLU A 1 191 ? 8.101 9.543 -17.649 1.00 66.38 191 GLU A C 1
ATOM 1494 O O . GLU A 1 191 ? 7.106 9.564 -18.366 1.00 66.38 191 GLU A O 1
ATOM 1499 N N . GLU A 1 192 ? 9.178 8.820 -17.945 1.00 65.12 192 GLU A N 1
ATOM 1500 C CA . GLU A 1 192 ? 9.233 7.916 -19.088 1.00 65.12 192 GLU A CA 1
ATOM 1501 C C . GLU A 1 192 ? 8.318 6.708 -18.884 1.00 65.12 192 GLU A C 1
ATOM 1503 O O . GLU A 1 192 ? 7.617 6.325 -19.821 1.00 65.12 192 GLU A O 1
ATOM 1508 N N . ILE A 1 193 ? 8.260 6.158 -17.667 1.00 63.88 193 ILE A N 1
ATOM 1509 C CA . ILE A 1 193 ? 7.334 5.074 -17.306 1.00 63.88 193 ILE A CA 1
ATOM 1510 C C . ILE A 1 193 ? 5.884 5.542 -17.496 1.00 63.88 193 ILE A C 1
ATOM 1512 O O . ILE A 1 193 ? 5.095 4.880 -18.176 1.00 63.88 193 ILE A O 1
ATOM 1516 N N . ILE A 1 194 ? 5.543 6.728 -16.983 1.00 61.84 194 ILE A N 1
ATOM 1517 C CA . ILE A 1 194 ? 4.207 7.317 -17.144 1.00 61.84 194 ILE A CA 1
ATOM 1518 C C . ILE A 1 194 ? 3.911 7.678 -18.608 1.00 61.84 194 ILE A C 1
ATOM 1520 O O . ILE A 1 194 ? 2.806 7.434 -19.086 1.00 61.84 194 ILE A O 1
ATOM 1524 N N . ALA A 1 195 ? 4.872 8.222 -19.357 1.00 59.34 195 ALA A N 1
ATOM 1525 C CA . ALA A 1 195 ? 4.675 8.623 -20.753 1.00 59.34 195 ALA A CA 1
ATOM 1526 C C . ALA A 1 195 ? 4.490 7.434 -21.712 1.00 59.34 195 ALA A C 1
ATOM 1528 O O . ALA A 1 195 ? 3.903 7.599 -22.782 1.00 59.34 195 ALA A O 1
ATOM 1529 N N . ARG A 1 196 ? 5.002 6.250 -21.352 1.00 53.66 196 ARG A N 1
ATOM 1530 C CA . ARG A 1 196 ? 4.910 5.019 -22.157 1.00 53.66 196 ARG A CA 1
ATOM 1531 C C . ARG A 1 196 ? 3.649 4.198 -21.870 1.00 53.66 196 ARG A C 1
ATOM 1533 O O . ARG A 1 196 ? 3.335 3.289 -22.639 1.00 53.66 196 ARG A O 1
ATOM 1540 N N . ALA A 1 197 ? 2.924 4.507 -20.799 1.00 54.00 197 ALA A N 1
ATOM 1541 C CA . ALA A 1 197 ? 1.658 3.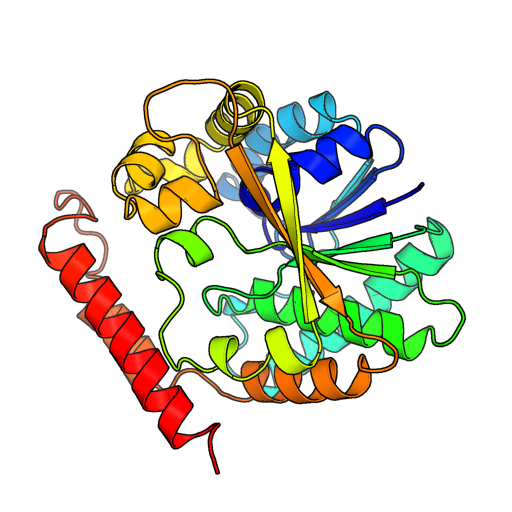865 -20.484 1.00 54.00 197 ALA A CA 1
ATOM 1542 C C . ALA A 1 197 ? 0.541 4.239 -21.475 1.00 54.00 197 ALA A C 1
ATOM 1544 O O . ALA A 1 197 ? 0.589 5.284 -22.128 1.00 54.00 197 ALA A O 1
ATOM 1545 N N . SER A 1 198 ? -0.484 3.382 -21.608 1.00 48.28 198 SER A N 1
ATOM 1546 C CA . SER A 1 198 ? -1.576 3.647 -22.559 1.00 48.28 198 SER A CA 1
ATOM 1547 C C . SER A 1 198 ? -2.280 4.964 -22.209 1.00 48.28 198 SER A C 1
ATOM 1549 O O . SER A 1 198 ? -2.457 5.251 -21.024 1.00 48.28 198 SER A O 1
ATOM 1551 N N . PRO A 1 199 ? -2.736 5.762 -23.191 1.00 48.12 199 PRO A N 1
ATOM 1552 C CA . PRO A 1 199 ? -3.472 6.989 -22.911 1.00 48.12 199 PRO A CA 1
ATOM 1553 C C . PRO A 1 199 ? -4.665 6.777 -21.967 1.00 48.12 199 PRO A C 1
ATOM 1555 O O . PRO A 1 199 ? -4.941 7.640 -21.142 1.00 48.12 199 PRO A O 1
ATOM 1558 N N . GLU A 1 200 ? -5.341 5.623 -22.002 1.00 49.00 200 GLU A N 1
ATOM 1559 C CA . GLU A 1 200 ? -6.392 5.315 -21.025 1.00 49.00 200 GLU A CA 1
ATOM 1560 C C . GLU A 1 200 ? -5.840 5.094 -19.604 1.00 49.00 200 GLU A C 1
ATOM 1562 O O . GLU A 1 200 ? -6.391 5.644 -18.648 1.00 49.00 200 GLU A O 1
ATOM 1567 N N . ALA A 1 201 ? -4.741 4.346 -19.459 1.00 49.81 201 ALA A N 1
ATOM 1568 C CA . ALA A 1 201 ? -4.086 4.068 -18.177 1.00 49.81 201 ALA A CA 1
ATOM 1569 C C . ALA A 1 201 ? -3.442 5.320 -17.554 1.00 49.81 201 ALA A C 1
ATOM 1571 O O . ALA A 1 201 ? -3.492 5.512 -16.337 1.00 49.81 201 ALA A O 1
ATOM 1572 N N . VAL A 1 202 ? -2.907 6.201 -18.406 1.00 50.06 202 VAL A N 1
ATOM 1573 C CA . VAL A 1 202 ? -2.433 7.536 -18.040 1.00 50.06 202 VAL A CA 1
ATOM 1574 C C . VAL A 1 202 ? -3.629 8.406 -17.673 1.00 50.06 202 VAL A C 1
ATOM 1576 O O . VAL A 1 202 ? -3.639 8.919 -16.574 1.00 50.06 202 VAL A O 1
ATOM 1579 N N . SER A 1 203 ? -4.701 8.491 -18.470 1.00 46.03 203 SER A N 1
ATOM 1580 C CA . SER A 1 203 ? -5.846 9.383 -18.185 1.00 46.03 203 SER A CA 1
ATOM 1581 C C . SER A 1 203 ? -6.552 9.144 -16.840 1.00 46.03 203 SER A C 1
ATOM 1583 O O . SER A 1 203 ? -7.111 10.085 -16.279 1.00 46.03 203 SER A O 1
ATOM 1585 N N . MET A 1 204 ? -6.512 7.914 -16.310 1.00 48.31 204 MET A N 1
ATOM 1586 C CA . MET A 1 204 ? -7.085 7.570 -15.001 1.00 48.31 204 MET A CA 1
ATOM 1587 C C . MET A 1 204 ? -6.139 7.806 -13.819 1.00 48.31 204 MET A C 1
ATOM 1589 O O . MET A 1 204 ? -6.609 7.759 -12.688 1.00 48.31 204 MET A O 1
ATOM 1593 N N . ASN A 1 205 ? -4.845 8.059 -14.055 1.00 47.41 205 ASN A N 1
ATOM 1594 C CA . ASN A 1 205 ? -3.845 8.192 -12.988 1.00 47.41 205 ASN A CA 1
ATOM 1595 C C . ASN A 1 205 ? -2.927 9.437 -13.121 1.00 47.41 205 ASN A C 1
ATOM 1597 O O . ASN A 1 205 ? -2.335 9.889 -12.145 1.00 47.41 205 ASN A O 1
ATOM 1601 N N . TYR A 1 206 ? -2.827 10.060 -14.300 1.00 48.53 206 TYR A N 1
ATOM 1602 C CA . TYR A 1 206 ? -1.884 11.132 -14.656 1.00 48.53 206 TYR A CA 1
ATOM 1603 C C . TYR A 1 206 ? -2.418 12.033 -15.801 1.00 48.53 206 TYR A C 1
ATOM 1605 O O . TYR A 1 206 ? -3.099 11.567 -16.714 1.00 48.53 206 TYR A O 1
ATOM 1613 N N . PRO A 1 207 ? -2.116 13.344 -15.821 1.00 44.50 207 PRO A N 1
ATOM 1614 C CA . PRO A 1 207 ? -2.586 14.223 -16.889 1.00 44.50 207 PRO A CA 1
ATOM 1615 C C . PRO A 1 207 ? -1.883 13.927 -18.215 1.00 44.50 207 PRO A C 1
ATOM 1617 O O . PRO A 1 207 ? -0.668 14.079 -18.337 1.00 44.50 207 PRO A O 1
ATOM 1620 N N . LEU A 1 208 ? -2.667 13.635 -19.252 1.00 42.00 208 LEU A N 1
ATOM 1621 C CA . LEU A 1 208 ? -2.211 13.715 -20.635 1.00 42.00 208 LEU A CA 1
ATOM 1622 C C . LEU A 1 208 ? -2.188 15.183 -21.086 1.00 42.00 208 LEU A C 1
ATOM 1624 O O . LEU A 1 208 ? -3.222 15.827 -21.231 1.00 42.00 208 LEU A O 1
ATOM 1628 N N . ALA A 1 209 ? -0.988 15.700 -21.332 1.00 38.12 209 ALA A N 1
ATOM 1629 C CA . ALA A 1 209 ? -0.685 16.813 -22.239 1.00 38.12 209 ALA A CA 1
ATOM 1630 C C . ALA A 1 209 ? -1.278 18.226 -21.992 1.00 38.12 209 ALA A C 1
ATOM 1632 O O . ALA A 1 209 ? -0.848 19.142 -22.690 1.00 38.12 209 ALA A O 1
ATOM 1633 N N . SER A 1 210 ? -2.169 18.482 -21.022 1.00 43.12 210 SER A N 1
ATOM 1634 C CA . SER A 1 210 ? -2.722 19.844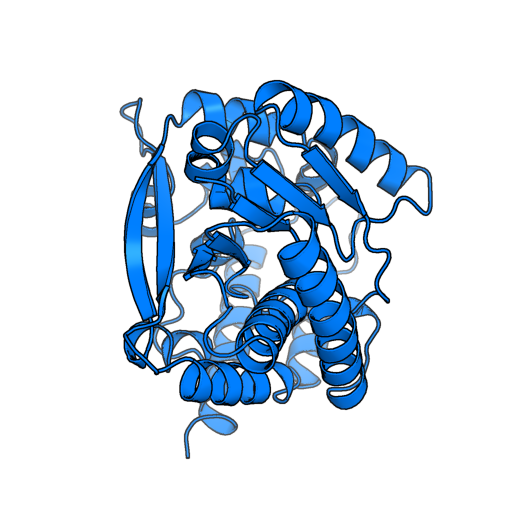 -20.808 1.00 43.12 210 SER A CA 1
ATOM 1635 C C . SER A 1 210 ? -2.668 20.404 -19.382 1.00 43.12 210 SER A C 1
ATOM 1637 O O . SER A 1 210 ? -3.301 21.422 -19.116 1.00 43.12 210 SER A O 1
ATOM 1639 N N . GLY A 1 211 ? -1.875 19.800 -18.493 1.00 51.91 211 GLY A N 1
ATOM 1640 C CA . GLY A 1 211 ? -1.490 20.393 -17.210 1.00 51.91 211 GLY A CA 1
ATOM 1641 C C . GLY A 1 211 ? -2.577 20.429 -16.122 1.00 51.91 211 GLY A C 1
ATOM 1642 O O . GLY A 1 211 ? -3.737 20.737 -16.359 1.00 51.91 211 GLY A O 1
ATOM 1643 N N . GLN A 1 212 ? -2.123 20.184 -14.890 1.00 55.06 212 GLN A N 1
ATOM 1644 C CA . GLN A 1 212 ? -2.753 20.452 -13.583 1.00 55.06 212 GLN A CA 1
ATOM 1645 C C . GLN A 1 212 ? -3.531 19.339 -12.859 1.00 55.06 212 GLN A C 1
ATOM 1647 O O . GLN A 1 212 ? -3.676 19.471 -11.647 1.00 55.06 212 GLN A O 1
ATOM 1652 N N . SER A 1 213 ? -3.974 18.240 -13.481 1.00 57.91 213 SER A N 1
ATOM 1653 C CA . SER A 1 213 ? -4.740 17.201 -12.749 1.00 57.91 213 SER A CA 1
ATOM 1654 C C . SER A 1 213 ? -4.267 15.767 -13.008 1.00 57.91 213 SER A C 1
ATOM 1656 O O . SER A 1 213 ? -4.365 15.261 -14.116 1.00 57.91 213 SER A O 1
ATOM 1658 N N . SER A 1 214 ? -3.745 15.115 -11.967 1.00 73.56 214 SER A N 1
ATOM 1659 C CA . SER A 1 214 ? -3.583 13.655 -11.868 1.00 73.56 214 SER A CA 1
ATOM 1660 C C . SER A 1 214 ? -4.782 13.096 -11.106 1.00 73.56 214 SER A C 1
ATOM 1662 O O . SER A 1 214 ? -5.524 13.859 -10.482 1.00 73.56 214 SER A O 1
ATOM 1664 N N . TYR A 1 215 ? -4.998 11.789 -11.178 1.00 77.88 215 TYR A N 1
ATOM 1665 C CA . TYR A 1 215 ? -6.047 11.125 -10.423 1.00 77.88 215 TYR A CA 1
ATOM 1666 C C . TYR A 1 215 ? -5.458 9.953 -9.646 1.00 77.88 215 TYR A C 1
ATOM 1668 O O . TYR A 1 215 ? -4.453 9.372 -10.037 1.00 77.88 215 TYR A O 1
ATOM 1676 N N . GLU A 1 216 ? -6.075 9.625 -8.525 1.00 84.81 216 GLU A N 1
ATOM 1677 C CA . GLU A 1 216 ? -5.776 8.434 -7.743 1.00 84.81 216 GLU A CA 1
ATOM 1678 C C . GLU A 1 216 ? -7.064 7.656 -7.545 1.00 84.81 216 GLU A C 1
ATOM 1680 O O . GLU A 1 216 ? -8.131 8.244 -7.337 1.00 84.81 216 GLU A O 1
ATOM 1685 N N . CYS A 1 217 ? -6.966 6.334 -7.637 1.00 84.25 217 CYS A N 1
ATOM 1686 C CA . CYS A 1 217 ? -8.104 5.449 -7.476 1.00 84.25 217 CYS A CA 1
ATOM 1687 C C . CYS A 1 217 ? -7.993 4.680 -6.163 1.00 84.25 217 CYS A C 1
ATOM 1689 O O . CYS A 1 217 ? -7.031 3.943 -5.930 1.00 84.25 217 CYS A O 1
ATOM 1691 N N . TYR A 1 218 ? -9.019 4.849 -5.341 1.00 87.31 218 TYR A N 1
ATOM 1692 C CA . TYR A 1 218 ? -9.179 4.234 -4.038 1.00 87.31 218 TYR A CA 1
ATOM 1693 C C . TYR A 1 218 ? -10.382 3.298 -4.040 1.00 87.31 218 TYR A C 1
ATOM 1695 O O . TYR A 1 218 ? -11.332 3.496 -4.800 1.00 87.31 218 TYR A O 1
ATOM 1703 N N . TRP A 1 219 ? -10.366 2.302 -3.164 1.00 88.31 219 TRP A N 1
ATOM 1704 C CA . TRP A 1 219 ? -11.377 1.259 -3.102 1.00 88.31 219 TRP A CA 1
ATOM 1705 C C . TRP A 1 219 ? -11.828 1.033 -1.664 1.00 88.31 219 TRP A C 1
ATOM 1707 O O . TRP A 1 219 ? -11.018 0.710 -0.801 1.00 88.31 219 TRP A O 1
ATOM 1717 N N . THR A 1 220 ? -13.124 1.172 -1.402 1.00 87.69 220 THR A N 1
ATOM 1718 C CA . THR A 1 220 ? -13.713 0.980 -0.069 1.00 87.69 220 THR A CA 1
ATOM 1719 C C . THR A 1 220 ? -14.619 -0.243 -0.029 1.00 87.69 220 THR A C 1
ATOM 1721 O O . THR A 1 220 ? -15.389 -0.439 -0.970 1.00 87.69 220 THR A O 1
ATOM 1724 N N . PRO A 1 221 ? -14.598 -1.064 1.035 1.00 84.19 221 PRO A N 1
ATOM 1725 C CA . PRO A 1 221 ? -15.550 -2.162 1.185 1.00 84.19 221 PRO A CA 1
ATOM 1726 C C . PRO A 1 221 ? -17.025 -1.713 1.179 1.00 84.19 221 PRO A C 1
ATOM 1728 O O . PRO A 1 221 ? -17.383 -0.670 1.722 1.00 84.19 221 PRO A O 1
ATOM 1731 N N . LYS A 1 222 ? -17.904 -2.518 0.573 1.00 81.56 222 LYS A N 1
ATOM 1732 C CA . LYS A 1 222 ? -19.351 -2.305 0.442 1.00 81.56 222 LYS A CA 1
ATOM 1733 C C . LYS A 1 222 ? -20.098 -2.961 1.606 1.00 81.56 222 LYS A C 1
ATOM 1735 O O . LYS A 1 222 ? -20.526 -4.104 1.505 1.00 81.56 222 LYS A O 1
ATOM 1740 N N . GLY A 1 223 ? -20.356 -2.222 2.681 1.00 73.19 223 GLY A N 1
ATOM 1741 C CA . GLY A 1 223 ? -21.074 -2.765 3.846 1.00 73.19 223 GLY A CA 1
ATOM 1742 C C . GLY A 1 223 ? -20.256 -3.836 4.586 1.00 73.19 223 GLY A C 1
ATOM 1743 O O . GLY A 1 223 ? -19.033 -3.766 4.590 1.00 73.19 223 GLY A O 1
ATOM 1744 N N . ASP A 1 224 ? -20.916 -4.842 5.174 1.00 64.56 224 ASP A N 1
ATOM 1745 C CA . ASP A 1 224 ? -20.293 -5.929 5.971 1.00 64.56 224 ASP A CA 1
ATOM 1746 C C . ASP A 1 224 ? -19.468 -6.947 5.149 1.00 64.56 224 ASP A C 1
ATOM 1748 O O . ASP A 1 224 ? -19.166 -8.057 5.590 1.00 64.56 224 ASP A O 1
ATOM 1752 N N . THR A 1 225 ? -19.073 -6.606 3.924 1.00 58.25 225 THR A N 1
ATOM 1753 C CA . THR A 1 225 ? -18.365 -7.507 3.003 1.00 58.25 225 THR A CA 1
ATOM 1754 C C . THR A 1 225 ? -16.898 -7.760 3.365 1.00 58.25 225 THR A C 1
ATOM 1756 O O . THR A 1 225 ? -16.174 -8.341 2.555 1.00 58.25 225 THR A O 1
ATOM 1759 N N . SER A 1 226 ? -16.447 -7.375 4.564 1.00 62.19 226 SER A N 1
ATOM 1760 C CA . SER A 1 226 ? -15.086 -7.634 5.059 1.00 62.19 226 SER A CA 1
ATOM 1761 C C . SER A 1 226 ? -14.734 -9.122 4.995 1.00 62.19 226 SER A C 1
ATOM 1763 O O . SER A 1 226 ? -13.627 -9.479 4.605 1.00 62.19 226 SER A O 1
ATOM 1765 N N . ARG A 1 227 ? -15.702 -10.005 5.267 1.00 66.69 227 ARG A N 1
ATOM 1766 C CA . ARG A 1 227 ? -15.507 -11.459 5.194 1.00 66.69 227 ARG A CA 1
ATOM 1767 C C . ARG A 1 227 ? -15.269 -11.974 3.772 1.00 66.69 227 ARG A C 1
ATOM 1769 O O . ARG A 1 227 ? -14.351 -12.758 3.573 1.00 66.69 227 ARG A O 1
ATOM 1776 N N . ALA A 1 228 ? -16.062 -11.522 2.799 1.00 66.44 228 ALA A N 1
ATOM 1777 C CA . ALA A 1 228 ? -15.896 -11.925 1.401 1.00 66.44 228 ALA A CA 1
ATOM 1778 C C . ALA A 1 228 ? -14.553 -11.433 0.835 1.00 66.44 228 ALA A C 1
ATOM 1780 O O . ALA A 1 228 ? -13.866 -12.184 0.156 1.00 66.44 228 ALA A O 1
ATOM 1781 N N . GLY A 1 229 ? -14.143 -10.207 1.186 1.00 66.19 229 GLY A N 1
ATOM 1782 C CA . GLY A 1 229 ? -12.840 -9.674 0.785 1.00 66.19 229 GLY A CA 1
ATOM 1783 C C . GLY A 1 229 ? -11.657 -10.440 1.381 1.00 66.19 229 GLY A C 1
ATOM 1784 O O . GLY A 1 229 ? -10.676 -10.672 0.682 1.00 66.19 229 GLY A O 1
ATOM 1785 N N . ILE A 1 230 ? -11.761 -10.886 2.640 1.00 69.19 230 ILE A N 1
ATOM 1786 C CA . ILE A 1 230 ? -10.746 -11.746 3.272 1.00 69.19 230 ILE A CA 1
ATOM 1787 C C . ILE A 1 230 ? -10.666 -13.100 2.568 1.00 69.19 230 ILE A C 1
ATOM 1789 O O . ILE A 1 230 ? -9.570 -13.540 2.249 1.00 69.19 230 ILE A O 1
ATOM 1793 N N . GLU A 1 231 ? -11.800 -13.755 2.314 1.00 71.69 231 GLU A N 1
ATOM 1794 C CA . GLU A 1 231 ? -11.836 -15.055 1.629 1.00 71.69 231 GLU A CA 1
ATOM 1795 C C . GLU A 1 231 ? -11.255 -14.954 0.205 1.00 71.69 231 GLU A C 1
ATOM 1797 O O . GLU A 1 231 ? -10.448 -15.797 -0.186 1.00 71.69 231 GLU A O 1
ATOM 1802 N N . ASP A 1 232 ? -11.577 -13.885 -0.531 1.00 70.38 232 ASP A N 1
ATOM 1803 C CA . ASP A 1 232 ? -11.021 -13.618 -1.861 1.00 70.38 232 ASP A CA 1
ATOM 1804 C C . ASP A 1 232 ? -9.503 -13.366 -1.817 1.00 70.38 232 ASP A C 1
ATOM 1806 O O . ASP A 1 232 ? -8.764 -13.897 -2.645 1.00 70.38 232 ASP A O 1
ATOM 1810 N N . LEU A 1 233 ? -9.015 -12.564 -0.863 1.00 66.69 233 LEU A N 1
ATOM 1811 C CA . LEU A 1 233 ? -7.582 -12.273 -0.741 1.00 66.69 233 LEU A CA 1
ATOM 1812 C C . LEU A 1 233 ? -6.784 -13.471 -0.239 1.00 66.69 233 LEU A C 1
ATOM 1814 O O . LEU A 1 233 ? -5.681 -13.685 -0.728 1.00 66.69 233 LEU A O 1
ATOM 1818 N N . ILE A 1 234 ? -7.341 -14.280 0.667 1.00 68.00 234 ILE A N 1
ATOM 1819 C CA . ILE A 1 234 ? -6.756 -15.573 1.031 1.00 68.00 234 ILE A CA 1
ATOM 1820 C C . ILE A 1 234 ? -6.655 -16.440 -0.217 1.00 68.00 234 ILE A C 1
ATOM 1822 O O . ILE A 1 234 ? -5.575 -16.934 -0.491 1.00 68.00 234 ILE A O 1
ATOM 1826 N N . ALA A 1 235 ? -7.709 -16.545 -1.033 1.00 66.56 235 ALA A N 1
ATOM 1827 C CA . ALA A 1 235 ? -7.645 -17.319 -2.269 1.00 66.56 235 ALA A CA 1
ATOM 1828 C C . ALA A 1 235 ? -6.563 -16.800 -3.234 1.00 66.56 235 ALA A C 1
ATOM 1830 O O . ALA A 1 235 ? -5.885 -17.602 -3.862 1.00 66.56 235 ALA A O 1
ATOM 1831 N N . VAL A 1 236 ? -6.355 -15.483 -3.338 1.00 64.31 236 VAL A N 1
ATOM 1832 C CA . VAL A 1 236 ? -5.289 -14.898 -4.177 1.00 64.31 236 VAL A CA 1
ATOM 1833 C C . VAL A 1 236 ? -3.891 -15.129 -3.589 1.00 64.31 236 VAL A C 1
ATOM 1835 O O . VAL A 1 236 ? -2.965 -15.405 -4.344 1.00 64.31 236 VAL A O 1
ATOM 1838 N N . VAL A 1 237 ? -3.726 -15.041 -2.267 1.00 62.69 237 VAL A N 1
ATOM 1839 C CA . VAL A 1 237 ? -2.459 -15.343 -1.573 1.00 62.69 237 VAL A CA 1
ATOM 1840 C C . VAL A 1 237 ? -2.138 -16.842 -1.629 1.00 62.69 237 VAL A C 1
ATOM 1842 O O . VAL A 1 237 ? -0.973 -17.215 -1.783 1.00 62.69 237 VAL A O 1
ATOM 1845 N N . ASP A 1 238 ? -3.167 -17.687 -1.543 1.00 60.97 238 ASP A N 1
ATOM 1846 C CA . ASP A 1 238 ? -3.108 -19.149 -1.632 1.00 60.97 238 ASP A CA 1
ATOM 1847 C C . ASP A 1 238 ? -2.804 -19.632 -3.042 1.00 60.97 238 ASP A C 1
ATOM 1849 O O . ASP A 1 238 ? -2.183 -20.677 -3.252 1.00 60.97 238 ASP A O 1
ATOM 1853 N N . ALA A 1 239 ? -3.233 -18.867 -4.030 1.00 56.06 239 ALA A N 1
ATOM 1854 C CA . ALA A 1 239 ? -2.969 -19.162 -5.408 1.00 56.06 239 ALA A CA 1
ATOM 1855 C C . ALA A 1 239 ? -1.510 -18.750 -5.696 1.00 56.06 239 ALA A C 1
ATOM 1857 O O . ALA A 1 239 ? -1.207 -17.630 -6.101 1.00 56.06 239 ALA A O 1
ATOM 1858 N N . SER A 1 240 ? -0.571 -19.676 -5.458 1.00 49.47 240 SER A N 1
ATOM 1859 C CA . SER A 1 240 ? 0.813 -19.519 -5.909 1.00 49.47 240 SER A CA 1
ATOM 1860 C C . SER A 1 240 ? 0.809 -19.225 -7.411 1.00 49.47 240 SER A C 1
ATOM 1862 O O . SER A 1 240 ? 0.208 -20.008 -8.158 1.00 49.47 240 SER A O 1
ATOM 1864 N N . PRO A 1 241 ? 1.484 -18.161 -7.887 1.00 50.59 241 PRO A N 1
ATOM 1865 C CA . PRO A 1 241 ? 1.763 -18.066 -9.310 1.00 50.59 241 PRO A CA 1
ATOM 1866 C C . PRO A 1 241 ? 2.469 -19.376 -9.708 1.00 50.59 241 PRO A C 1
ATOM 1868 O O . PRO A 1 241 ? 3.359 -19.826 -8.982 1.00 50.59 241 PRO A O 1
ATOM 1871 N N . PRO A 1 242 ? 2.023 -20.083 -10.762 1.00 47.16 242 PRO A N 1
ATOM 1872 C CA . PRO A 1 242 ? 2.561 -21.392 -11.088 1.00 47.16 242 PRO A CA 1
ATOM 1873 C C . PRO A 1 242 ? 4.057 -21.264 -11.361 1.00 47.16 242 PRO A C 1
ATOM 1875 O O . PRO A 1 242 ? 4.525 -20.193 -11.742 1.00 47.16 242 PRO A O 1
ATOM 1878 N N . GLN A 1 243 ? 4.793 -22.372 -11.248 1.00 47.94 243 GLN A N 1
ATOM 1879 C CA . GLN A 1 243 ? 6.199 -22.435 -11.670 1.00 47.94 243 GLN A CA 1
ATOM 1880 C C . GLN A 1 243 ? 6.399 -21.862 -13.078 1.00 47.94 243 GLN A C 1
ATOM 1882 O O . GLN A 1 243 ? 7.449 -21.305 -13.347 1.00 47.94 243 GLN A O 1
ATOM 1887 N N . ASP A 1 244 ? 5.383 -21.924 -13.944 1.00 42.19 244 ASP A N 1
ATOM 1888 C CA . ASP A 1 244 ? 5.375 -21.304 -15.269 1.00 42.19 244 ASP A CA 1
ATOM 1889 C C . ASP A 1 244 ? 5.463 -19.766 -15.242 1.00 42.19 244 ASP A C 1
ATOM 1891 O O . ASP A 1 244 ? 6.010 -19.199 -16.176 1.00 42.19 244 ASP A O 1
ATOM 1895 N N . ILE A 1 245 ? 4.952 -19.072 -14.214 1.00 47.47 245 ILE A N 1
ATOM 1896 C CA . ILE A 1 245 ? 5.113 -17.615 -14.040 1.00 47.47 245 ILE A CA 1
ATOM 1897 C C . ILE A 1 245 ? 6.526 -17.282 -13.564 1.00 47.47 245 ILE A C 1
ATOM 1899 O O . ILE A 1 245 ? 7.119 -16.380 -14.136 1.00 47.47 245 ILE A O 1
ATOM 1903 N N . GLU A 1 246 ? 7.099 -18.035 -12.619 1.00 48.12 246 GLU A N 1
ATOM 1904 C CA . GLU A 1 246 ? 8.529 -17.914 -12.271 1.00 48.12 246 GLU A CA 1
ATOM 1905 C C . GLU A 1 246 ? 9.429 -18.248 -13.475 1.00 48.12 246 GLU A C 1
ATOM 1907 O O . GLU A 1 246 ? 10.464 -17.617 -13.696 1.00 48.12 246 GLU A O 1
ATOM 1912 N N . LEU A 1 247 ? 9.037 -19.239 -14.286 1.00 44.34 247 LEU A N 1
ATOM 1913 C CA . LEU A 1 247 ? 9.720 -19.601 -15.526 1.00 44.34 247 LEU A CA 1
ATOM 1914 C C . LEU A 1 247 ? 9.580 -18.487 -16.561 1.00 44.34 247 LEU A C 1
ATOM 1916 O O . LEU A 1 247 ? 10.553 -18.163 -17.221 1.00 44.34 247 LEU A O 1
ATOM 1920 N N . LEU A 1 248 ? 8.404 -17.868 -16.684 1.00 43.12 248 LEU A N 1
ATOM 1921 C CA . LEU A 1 248 ? 8.172 -16.714 -17.550 1.00 43.12 248 LEU A CA 1
ATOM 1922 C C . LEU A 1 248 ? 8.909 -15.477 -17.041 1.00 43.12 248 LEU A C 1
ATOM 1924 O O . LEU A 1 248 ? 9.425 -14.735 -17.857 1.00 43.12 248 LEU A O 1
ATOM 1928 N N . GLU A 1 249 ? 9.033 -15.256 -15.737 1.00 47.03 249 GLU A N 1
ATOM 1929 C CA . GLU A 1 249 ? 9.898 -14.214 -15.181 1.00 47.03 249 GLU A CA 1
ATOM 1930 C C . GLU A 1 249 ? 11.356 -14.486 -15.550 1.00 47.03 249 GLU A C 1
ATOM 1932 O O . GLU A 1 249 ? 12.015 -13.590 -16.058 1.00 47.03 249 GLU A O 1
ATOM 1937 N N . ARG A 1 250 ? 11.837 -15.731 -15.449 1.00 49.03 250 ARG A N 1
ATOM 1938 C CA . ARG A 1 250 ? 13.202 -16.120 -15.860 1.00 49.03 250 ARG A CA 1
ATOM 1939 C C . ARG A 1 250 ? 13.462 -16.131 -17.370 1.00 49.03 250 ARG A C 1
ATOM 1941 O O . ARG A 1 250 ? 14.586 -15.875 -17.793 1.00 49.03 250 ARG A O 1
ATOM 1948 N N . GLU A 1 251 ? 12.479 -16.507 -18.182 1.00 42.88 251 GLU A N 1
ATOM 1949 C CA . GLU A 1 251 ? 12.609 -16.656 -19.639 1.00 42.88 251 GLU A CA 1
ATOM 1950 C C . GLU A 1 251 ? 12.245 -15.371 -20.388 1.00 42.88 251 GLU A C 1
ATOM 1952 O O . GLU A 1 251 ? 12.741 -15.135 -21.491 1.00 42.88 251 GLU A O 1
ATOM 1957 N N . LEU A 1 252 ? 11.380 -14.533 -19.811 1.00 40.28 252 LEU A N 1
ATOM 1958 C CA . LEU A 1 252 ? 11.012 -13.243 -20.377 1.00 40.28 252 LEU A CA 1
ATOM 1959 C C . LEU A 1 252 ? 11.879 -12.124 -19.797 1.00 40.28 252 LEU A C 1
ATOM 1961 O O . LEU A 1 252 ? 12.324 -11.281 -20.566 1.00 40.28 252 LEU A O 1
ATOM 1965 N N . LEU A 1 253 ? 12.205 -12.088 -18.509 1.00 40.69 253 LEU A N 1
ATOM 1966 C CA . LEU A 1 253 ? 13.166 -11.109 -17.993 1.00 40.69 253 LEU A CA 1
ATOM 1967 C C . LEU A 1 253 ? 14.564 -11.745 -18.080 1.00 40.69 253 LEU A C 1
ATOM 1969 O O . LEU A 1 253 ? 14.890 -12.603 -17.262 1.00 40.69 253 LEU A O 1
ATOM 1973 N N . PRO A 1 254 ? 15.406 -11.416 -19.084 1.00 37.19 254 PRO A N 1
ATOM 1974 C CA . PRO A 1 254 ? 16.780 -11.875 -19.072 1.00 37.19 254 PRO A CA 1
ATOM 1975 C C . PRO A 1 254 ? 17.425 -11.340 -17.797 1.00 37.19 254 PRO A C 1
ATOM 1977 O O . PRO A 1 254 ? 17.130 -10.220 -17.372 1.00 37.19 254 PRO A O 1
ATOM 1980 N N . ALA A 1 255 ? 18.339 -12.125 -17.222 1.00 41.81 255 ALA A N 1
ATOM 1981 C CA . ALA A 1 255 ? 19.294 -11.581 -16.268 1.00 41.81 255 ALA A CA 1
ATOM 1982 C C . ALA A 1 255 ? 19.859 -10.278 -16.862 1.00 41.81 255 ALA A C 1
ATOM 1984 O O . ALA A 1 255 ? 20.177 -10.282 -18.059 1.00 41.81 255 ALA A O 1
ATOM 1985 N N . PRO A 1 256 ? 19.926 -9.181 -16.089 1.00 38.78 256 PRO A N 1
ATOM 1986 C CA . PRO A 1 256 ? 20.360 -7.894 -16.607 1.00 38.78 256 PRO A CA 1
ATOM 1987 C C . PRO A 1 256 ? 21.730 -8.083 -17.259 1.00 38.78 256 PRO A C 1
ATOM 1989 O O . PRO A 1 256 ? 22.722 -8.386 -16.604 1.00 38.78 256 PRO A O 1
ATOM 1992 N N . SER A 1 257 ? 21.761 -8.014 -18.587 1.00 43.34 257 SER A N 1
ATOM 1993 C 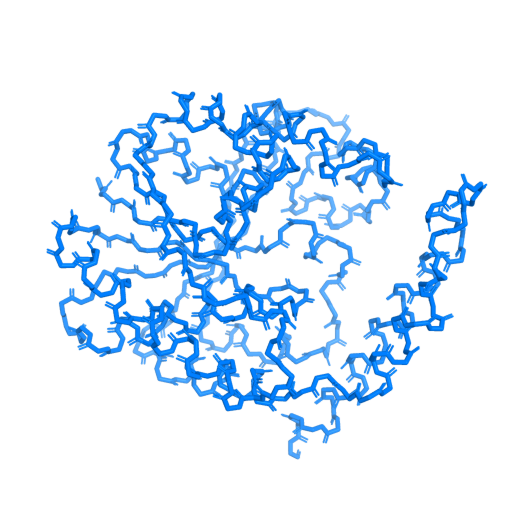CA . SER A 1 257 ? 22.996 -7.797 -19.323 1.00 43.34 257 SER A CA 1
ATOM 1994 C C . SER A 1 257 ? 23.128 -6.289 -19.459 1.00 43.34 257 SER A C 1
ATOM 1996 O O . SER A 1 257 ? 22.189 -5.676 -19.974 1.00 43.34 257 SER A O 1
ATOM 1998 N N . ASP A 1 258 ? 24.271 -5.742 -19.048 1.00 45.94 258 ASP A N 1
ATOM 1999 C CA . ASP A 1 258 ? 24.569 -4.309 -18.870 1.00 45.94 258 ASP A CA 1
ATOM 2000 C C . ASP A 1 258 ? 24.229 -3.369 -20.052 1.00 45.94 258 ASP A C 1
ATOM 2002 O O . ASP A 1 258 ? 24.284 -2.155 -19.894 1.00 45.94 258 ASP A O 1
ATOM 2006 N N . ASP A 1 259 ? 23.835 -3.882 -21.224 1.00 46.47 259 ASP A N 1
ATOM 2007 C CA . ASP A 1 259 ? 23.698 -3.093 -22.455 1.00 46.47 259 ASP A CA 1
ATOM 2008 C C . ASP A 1 259 ? 22.328 -3.174 -23.162 1.00 46.47 259 ASP A C 1
ATOM 2010 O O . ASP A 1 259 ? 22.165 -2.596 -24.242 1.00 46.47 259 ASP A O 1
ATOM 2014 N N . THR A 1 260 ? 21.316 -3.859 -22.607 1.00 38.47 260 THR A N 1
ATOM 2015 C CA . THR A 1 260 ? 19.984 -3.911 -23.251 1.00 38.47 260 THR A CA 1
ATOM 2016 C C . THR A 1 260 ? 18.961 -3.098 -22.455 1.00 38.47 260 THR A C 1
ATOM 2018 O O . THR A 1 260 ? 18.572 -3.549 -21.380 1.00 38.47 260 THR A O 1
ATOM 2021 N N . PRO A 1 261 ? 18.469 -1.942 -22.953 1.00 40.41 261 PRO A N 1
ATOM 2022 C CA . PRO A 1 261 ? 17.456 -1.172 -22.239 1.00 40.41 261 PRO A CA 1
ATOM 2023 C C . PRO A 1 261 ? 16.220 -2.041 -22.016 1.00 40.41 261 PRO A C 1
ATOM 2025 O O . PRO A 1 261 ? 15.696 -2.644 -22.963 1.00 40.41 261 PRO A O 1
ATOM 2028 N N . PHE A 1 262 ? 15.779 -2.112 -20.758 1.00 39.38 262 PHE A N 1
ATOM 2029 C CA . PHE A 1 262 ? 14.807 -3.096 -20.285 1.00 39.38 262 PHE A CA 1
ATOM 2030 C C . PHE A 1 262 ? 13.512 -3.067 -21.111 1.00 39.38 262 PHE A C 1
ATOM 2032 O O . PHE A 1 262 ? 12.941 -4.121 -21.369 1.00 39.38 262 PHE A O 1
ATOM 2039 N N . PHE A 1 263 ? 13.151 -1.906 -21.680 1.00 47.97 263 PHE A N 1
ATOM 2040 C CA . PHE A 1 263 ? 11.957 -1.669 -22.498 1.00 47.97 263 PHE A CA 1
ATOM 2041 C C . PHE A 1 263 ? 12.212 -1.551 -24.011 1.00 47.97 263 PHE A C 1
ATOM 2043 O O . PHE A 1 263 ? 11.770 -0.609 -24.675 1.00 47.97 263 PHE A O 1
ATOM 2050 N N . SER A 1 264 ? 12.879 -2.544 -24.598 1.00 42.09 264 SER A N 1
ATOM 2051 C CA . SER A 1 264 ? 12.779 -2.784 -26.045 1.00 42.09 264 SER A CA 1
ATOM 2052 C C . SER A 1 264 ? 11.327 -3.166 -26.428 1.00 42.09 264 SER A C 1
ATOM 2054 O O . SER A 1 264 ? 10.538 -3.536 -25.553 1.00 42.09 264 SER A O 1
ATOM 2056 N N . PRO A 1 265 ? 10.929 -3.151 -27.717 1.00 44.50 265 PRO A N 1
ATOM 2057 C CA . PRO A 1 265 ? 9.643 -3.711 -28.170 1.00 44.50 265 PRO A CA 1
ATOM 2058 C C . PRO A 1 265 ? 9.368 -5.136 -27.655 1.00 44.50 265 PRO A C 1
ATOM 2060 O O . PRO A 1 265 ? 8.216 -5.569 -27.577 1.00 44.50 265 PRO A O 1
ATOM 2063 N N . ASP A 1 266 ? 10.423 -5.851 -27.261 1.00 46.41 266 ASP A N 1
ATOM 2064 C CA . ASP A 1 266 ? 10.335 -7.153 -26.627 1.00 46.41 266 ASP A CA 1
ATOM 2065 C C . ASP A 1 266 ? 9.771 -7.073 -25.199 1.00 46.41 266 ASP A C 1
ATOM 2067 O O . ASP A 1 266 ? 9.042 -7.962 -24.799 1.00 46.41 266 ASP A O 1
ATOM 2071 N N . TYR A 1 267 ? 9.992 -6.013 -24.413 1.00 43.41 267 TYR A N 1
ATOM 2072 C CA . TYR A 1 267 ? 9.404 -5.882 -23.067 1.00 43.41 267 TYR A CA 1
ATOM 2073 C C . TYR A 1 267 ? 7.888 -5.758 -23.072 1.00 43.41 267 TYR A C 1
ATOM 2075 O O . TYR A 1 267 ? 7.221 -6.491 -22.360 1.00 43.41 267 TYR A O 1
ATOM 2083 N N . ALA A 1 268 ? 7.311 -4.890 -23.907 1.00 46.72 268 ALA A N 1
ATOM 2084 C CA . ALA A 1 268 ? 5.853 -4.792 -24.005 1.00 46.72 268 ALA A CA 1
ATOM 2085 C C . ALA A 1 268 ? 5.235 -6.137 -24.442 1.00 46.72 268 ALA A C 1
ATOM 2087 O O . ALA A 1 268 ? 4.152 -6.514 -23.999 1.00 46.72 268 ALA A O 1
ATOM 2088 N N . SER A 1 269 ? 5.951 -6.893 -25.284 1.00 49.59 269 SER A N 1
ATOM 2089 C CA . SER A 1 269 ? 5.609 -8.271 -25.655 1.00 49.59 269 SER A CA 1
ATOM 2090 C C . SER A 1 269 ? 5.746 -9.250 -24.480 1.00 49.59 269 SER A C 1
ATOM 2092 O O . SER A 1 269 ? 4.913 -10.137 -24.311 1.00 49.59 269 SER A O 1
ATOM 2094 N N . ARG A 1 270 ? 6.770 -9.095 -23.643 1.00 50.56 270 ARG A N 1
ATOM 2095 C CA . ARG A 1 270 ? 7.032 -9.910 -22.451 1.00 50.56 270 ARG A CA 1
ATOM 2096 C C . ARG A 1 270 ? 6.040 -9.639 -21.326 1.00 50.56 270 ARG A C 1
ATOM 2098 O O . ARG A 1 270 ? 5.443 -10.574 -20.817 1.00 50.56 270 ARG A O 1
ATOM 2105 N N . GLN A 1 271 ? 5.761 -8.379 -21.026 1.00 50.19 271 GLN A N 1
ATOM 2106 C CA . GLN A 1 271 ? 4.736 -7.965 -20.076 1.00 50.19 271 GLN A CA 1
ATOM 2107 C C . GLN A 1 271 ? 3.341 -8.405 -20.527 1.00 50.19 271 GLN A C 1
ATOM 2109 O O . GLN A 1 271 ? 2.539 -8.846 -19.706 1.00 50.19 271 GLN A O 1
ATOM 2114 N N . ARG A 1 272 ? 3.058 -8.375 -21.840 1.00 53.19 272 ARG A N 1
ATOM 2115 C CA . ARG A 1 272 ? 1.838 -8.969 -22.403 1.00 53.19 272 ARG A CA 1
ATOM 2116 C C . ARG A 1 272 ? 1.795 -10.483 -22.186 1.00 53.19 272 ARG A C 1
ATOM 2118 O O . ARG A 1 272 ? 0.776 -10.972 -21.718 1.00 53.19 272 ARG A O 1
ATOM 2125 N N . ARG A 1 273 ? 2.885 -11.207 -22.458 1.00 52.44 273 ARG A N 1
ATOM 2126 C CA . ARG A 1 273 ? 2.985 -12.661 -22.221 1.00 52.44 273 ARG A CA 1
ATOM 2127 C C . ARG A 1 273 ? 2.834 -13.027 -20.738 1.00 52.44 273 ARG A C 1
ATOM 2129 O O . ARG A 1 273 ? 2.103 -13.959 -20.423 1.00 52.44 273 ARG A O 1
ATOM 2136 N N . TRP A 1 274 ? 3.448 -12.266 -19.834 1.00 49.72 274 TRP A N 1
ATOM 2137 C CA . TRP A 1 274 ? 3.304 -12.413 -18.380 1.00 49.72 274 TRP A CA 1
ATOM 2138 C C . TRP A 1 274 ? 1.859 -12.149 -17.933 1.00 49.72 274 TRP A C 1
ATOM 2140 O O . TRP A 1 274 ? 1.250 -12.965 -17.244 1.00 49.72 274 TRP A O 1
ATOM 2150 N N . SER A 1 275 ? 1.251 -11.071 -18.439 1.00 49.97 275 SER A N 1
ATOM 2151 C CA . SER A 1 275 ? -0.163 -10.748 -18.207 1.00 49.97 275 SER A CA 1
ATOM 2152 C C . SER A 1 275 ? -1.106 -11.853 -18.699 1.00 49.97 275 SER A C 1
ATOM 2154 O O . SER A 1 275 ? -2.049 -12.224 -18.001 1.00 49.97 275 SER A O 1
ATOM 2156 N N . GLU A 1 276 ? -0.865 -12.394 -19.896 1.00 54.50 276 GLU A N 1
ATOM 2157 C CA . GLU A 1 276 ? -1.633 -13.503 -20.476 1.00 54.50 276 GLU A CA 1
ATOM 2158 C C . GLU A 1 276 ? -1.475 -14.791 -19.656 1.00 54.50 276 GLU A C 1
ATOM 2160 O O . GLU A 1 276 ? -2.453 -15.511 -19.447 1.00 54.50 276 GLU A O 1
ATOM 2165 N N . ALA A 1 277 ? -0.278 -15.070 -19.138 1.00 53.66 277 ALA A N 1
ATOM 2166 C CA . ALA A 1 277 ? -0.022 -16.227 -18.289 1.00 53.66 277 ALA A CA 1
ATOM 2167 C C . ALA A 1 277 ? -0.741 -16.139 -16.937 1.00 53.66 277 ALA A C 1
ATOM 2169 O O . ALA A 1 277 ? -1.417 -17.098 -16.558 1.00 53.66 277 ALA A O 1
ATOM 2170 N N . ILE A 1 278 ? -0.695 -14.979 -16.269 1.00 50.28 278 ILE A N 1
ATOM 2171 C CA . ILE A 1 278 ? -1.475 -14.717 -15.048 1.00 50.28 278 ILE A CA 1
ATOM 2172 C C . ILE A 1 278 ? -2.969 -14.896 -15.313 1.00 50.28 278 ILE A C 1
ATOM 2174 O O . ILE A 1 278 ? -3.660 -15.549 -14.533 1.00 50.28 278 ILE A O 1
ATOM 2178 N N . GLN A 1 279 ? -3.486 -14.366 -16.427 1.00 52.72 279 GLN A N 1
ATOM 2179 C CA . GLN A 1 279 ? -4.899 -14.527 -16.786 1.00 52.72 279 GLN A CA 1
ATOM 2180 C C . GLN A 1 279 ? -5.277 -15.990 -17.020 1.00 52.72 279 GLN A C 1
ATOM 2182 O O . GLN A 1 279 ? -6.320 -16.442 -16.551 1.00 52.72 279 GLN A O 1
ATOM 2187 N N . ASN A 1 280 ? -4.456 -16.730 -17.761 1.00 54.28 280 ASN A N 1
ATOM 2188 C CA . ASN A 1 280 ? -4.726 -18.129 -18.080 1.00 54.28 280 ASN A CA 1
ATOM 2189 C C . ASN A 1 280 ? -4.627 -19.025 -16.847 1.00 54.28 280 ASN A C 1
ATOM 2191 O O . ASN A 1 280 ? -5.368 -19.996 -16.731 1.00 54.28 280 ASN A O 1
ATOM 2195 N N . TRP A 1 281 ? -3.726 -18.719 -15.921 1.00 58.59 281 TRP A N 1
ATOM 2196 C CA . TRP A 1 281 ? -3.670 -19.392 -14.633 1.00 58.59 281 TRP A CA 1
ATOM 2197 C C . TRP A 1 281 ? -4.889 -19.067 -13.763 1.00 58.59 281 TRP A C 1
ATOM 2199 O O . TRP A 1 281 ? -5.587 -19.979 -13.337 1.00 58.59 281 TRP A O 1
ATOM 2209 N N . ALA A 1 282 ? -5.227 -17.791 -13.596 1.00 49.72 282 ALA A N 1
ATOM 2210 C CA . ALA A 1 282 ? -6.374 -17.379 -12.795 1.00 49.72 282 ALA A CA 1
ATOM 2211 C C . ALA A 1 282 ? -7.697 -17.975 -13.287 1.00 49.72 282 ALA A C 1
ATOM 2213 O O . ALA A 1 282 ? -8.525 -18.406 -12.493 1.00 49.72 282 ALA A O 1
ATOM 2214 N N . LYS A 1 283 ? -7.885 -18.049 -14.609 1.00 54.25 283 LYS A N 1
ATOM 2215 C CA . LYS A 1 283 ? -9.043 -18.716 -15.218 1.00 54.25 283 LYS A CA 1
ATOM 2216 C C . LYS A 1 283 ? -9.089 -20.221 -14.947 1.00 54.25 283 LYS A C 1
ATOM 2218 O O . LYS A 1 283 ? -10.177 -20.778 -14.999 1.00 54.25 283 LYS A O 1
ATOM 2223 N N . ARG A 1 284 ? -7.942 -20.874 -14.727 1.00 54.84 284 ARG A N 1
ATOM 2224 C CA . ARG A 1 284 ? -7.851 -22.313 -14.428 1.00 54.84 284 ARG A CA 1
ATOM 2225 C C . ARG A 1 284 ? -8.093 -22.612 -12.952 1.00 54.84 284 ARG A C 1
ATOM 2227 O O . ARG A 1 284 ? -8.799 -23.563 -12.656 1.00 54.84 284 ARG A O 1
ATOM 2234 N N . GLU A 1 285 ? -7.518 -21.810 -12.058 1.00 49.12 285 GLU A N 1
ATOM 2235 C CA . GLU A 1 285 ? -7.471 -22.137 -10.626 1.00 49.12 285 GLU A CA 1
ATOM 2236 C C . GLU A 1 285 ? -8.534 -21.415 -9.782 1.00 49.12 285 GLU A C 1
ATOM 2238 O O . GLU A 1 285 ? -8.897 -21.901 -8.716 1.00 49.12 285 GLU A O 1
ATOM 2243 N N . LEU A 1 286 ? -9.045 -20.258 -10.230 1.00 44.12 286 LEU A N 1
ATOM 2244 C CA . LEU A 1 286 ? -9.900 -19.379 -9.410 1.00 44.12 286 LEU A CA 1
ATOM 2245 C C . LEU A 1 286 ? -11.333 -19.212 -9.941 1.00 44.12 286 LEU A C 1
ATOM 2247 O O . LEU A 1 286 ? -12.162 -18.576 -9.287 1.00 44.12 286 LEU A O 1
ATOM 2251 N N . VAL A 1 287 ? -11.653 -19.776 -11.108 1.00 44.16 287 VAL A N 1
ATOM 2252 C CA . VAL A 1 287 ? -13.020 -19.819 -11.651 1.00 44.16 287 VAL A CA 1
ATOM 2253 C C . VAL A 1 287 ? -13.493 -21.278 -11.632 1.00 44.16 287 VAL A C 1
ATOM 2255 O O . VAL A 1 287 ? -12.914 -22.076 -12.367 1.00 44.16 287 VAL A O 1
ATOM 2258 N N . PRO A 1 288 ? -14.488 -21.644 -10.801 1.00 42.81 288 PRO A N 1
ATOM 2259 C CA . PRO A 1 288 ? -15.031 -23.004 -10.761 1.00 42.81 288 PRO A CA 1
ATOM 2260 C C . PRO A 1 288 ? -15.768 -23.405 -12.047 1.00 42.81 288 PRO A C 1
ATOM 2262 O O . PRO A 1 288 ? -16.332 -22.513 -12.728 1.00 42.81 288 PRO A O 1
#

Sequence (288 aa):
MKTLFISPHFDDLFLSSFAQLTQAGSSGFIVYPFATPQDENSLRWVQEELPNVGEVGCKWQFLNEDNAEQADTVAKRAFIAEKLASRISEIICFERPDEVIAPLGIGLHPEHLVCALGALLALRDLGDCSPSVVFYSDIPYCIALPLLRGGPLQLTPQRWLQAQIVQVDANKKLAACRRYVSQFEDDGTFEEIIARASPEAVSMNYPLASGQSSYECYWTPKGDTSRAGIEDLIAVVDASPPQDIELLERELLPAPSDDTPFFSPDYASRQRRWSEAIQNWAKRELVP

pLDDT: mean 74.0, std 19.49, range [35.69, 98.44]

Radius of gyration: 18.27 Å; chains: 1; bounding box: 46×44×48 Å

Secondary structure (DSSP, 8-state):
--EEEE-SSSSHHHHH-HHHHHHHGGGEEEEESS----SHHHHHHHHHHHHHHHHHT-EEEE--PPPSTT--SHHHHHHHHHHHHHHHHHHHHHH--SEEEEE--TT--HHHHHHHHHHHHHHHHHGGGPPEEEEEP-TTHHHHTT--TT-GGGSSHHHHEEEEEEEE-HHHHHHHHTT-GGGSTTT--HHHHHHHS-HHHHHTTS--SS-S-EEEEEEEE-TTTHHHHHHHHHHHHHSPPPHHHHHHHHHHS----TTS-TTSHHHHHHHHHHHHHHHHHHHHHS--